Protein AF-A0A5D0NGV4-F1 (afdb_monomer)

Sequence (220 aa):
MNQERPEGLAAALLEAAAAAGIDLDVRRPAETDPTVLTSASVESDRGTFIVISGADPGLFSFWVVSRGVRVLSGVGG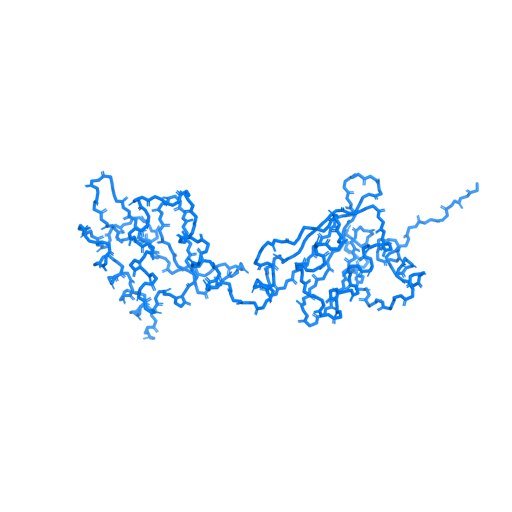DLSAIAQVIDEWRSGTALREIGARWTFVNADINADERERGDLVALQWRELREDPDNDERIMPLLEAAHADPRLRALYPVVSHYRLLFSRRAAPPYEFLGLKAYRGRDGAHVVAGQDDVPLKETPSAEEAISFLASRIEESRSP

Mean predicted aligned error: 7.85 Å

InterPro domains:
  IPR045682 Protein of unknown function DUF6193 [PF19692] (118-214)

Radius of gyration: 23.0 Å; Cα contacts (8 Å, |Δi|>4): 387; chains: 1; bounding box: 57×35×67 Å

Nearest PDB structures (foldseek):
  3d4e-assembly1_A  TM=5.608E-01  e=5.098E+00  Streptococcus mutans
  3h1q-assembly1_A  TM=2.282E-01  e=6.824E+00  Carboxydothermus hydrogenoformans Z-2901

Solvent-accessible surface area (backbone atoms only — not comparable to full-atom values): 12018 Å² total; per-residue (Å²): 133,87,79,89,78,82,76,25,41,38,45,54,38,48,52,29,16,51,77,70,73,43,92,74,73,65,50,67,55,54,90,87,39,95,49,32,55,41,26,27,31,35,77,52,100,76,31,37,40,39,38,32,64,40,94,52,91,67,35,31,36,36,37,29,38,17,92,72,36,79,35,36,35,35,55,45,69,48,51,45,62,51,36,50,52,51,49,43,50,73,75,66,51,54,45,50,58,51,24,71,73,33,87,51,38,50,36,50,83,64,16,54,44,46,54,75,60,50,40,36,65,48,46,55,49,50,61,72,70,37,84,86,57,44,86,60,38,44,57,47,50,54,38,32,57,70,34,71,80,51,45,76,29,21,73,43,80,56,95,59,28,43,33,42,16,82,34,73,40,72,81,64,44,64,73,52,46,37,37,32,52,45,96,87,62,31,20,33,25,23,42,74,88,67,50,75,76,44,77,35,81,41,38,53,60,33,40,54,53,53,52,53,56,54,54,61,73,68,58,131

Foldseek 3Di:
DDDDDQPAPAVVLCVLCVVLVHDFPKDADDPPDPQRRFKIWGQAPLFIKIWGHDPDPQKIKIFGDGPQDTLKIFIDNGSNLVSVLVVCVRVPHALVVSCVVDVRMDGDDCSNVVSVPVLLVVQLVCQQPPPVDDPFANQLSVLQCVDPLSSCFRWDADPQKIWTFNDSHPPTHTPQWIWTQDPVRWIFIAGVVRHTPDTGNHSNVNNVVVSVVSVVVVDD

Organism: NCBI:txid392828

pLDDT: mean 88.49, std 12.54, range [31.52, 98.38]

Secondary structure (DSSP, 8-state):
-------HHHHHHHHHHHHTT----EEPPPTTSTTTTTEEEEEETTEEEEEEE-SSTT-EEEEEEETTEEEEEEEES-HHHHHHHHHHHHTT--HHHHHHH-TTEEPPTTHHHHHHT-HHHHHHHHHHH-TT--TTTHHHHHHHHHSHHHHTSEEEEETTEEEEES-SSSSP-EEEEEEEE-TTS-EEEEETT--EEEEES-HHHHHHHHHHHHHHTT--

Structure (mmCIF, N/CA/C/O backbone):
data_AF-A0A5D0NGV4-F1
#
_entry.id   AF-A0A5D0NGV4-F1
#
loop_
_atom_site.group_PDB
_atom_site.id
_atom_site.type_symbol
_atom_site.label_atom_id
_atom_site.label_alt_id
_atom_site.label_comp_id
_atom_site.label_asym_id
_atom_site.label_entity_id
_atom_site.label_seq_id
_atom_site.pdbx_PDB_ins_code
_atom_site.Cartn_x
_atom_site.Cartn_y
_atom_site.Cartn_z
_atom_site.occupancy
_atom_site.B_iso_or_equiv
_atom_site.auth_seq_id
_atom_site.auth_comp_id
_atom_site.auth_asym_id
_atom_site.auth_atom_id
_atom_site.pdbx_PDB_model_num
ATOM 1 N N . MET A 1 1 ? 27.248 24.121 -34.934 1.00 32.91 1 MET A N 1
ATOM 2 C CA . MET A 1 1 ? 26.862 22.771 -35.386 1.00 32.91 1 MET A CA 1
ATOM 3 C C . MET A 1 1 ? 25.781 22.312 -34.426 1.00 32.91 1 MET A C 1
ATOM 5 O O . MET A 1 1 ? 26.096 22.044 -33.276 1.00 32.91 1 MET A O 1
ATOM 9 N N . ASN A 1 2 ? 24.519 22.438 -34.843 1.00 31.52 2 ASN A N 1
ATOM 10 C CA . ASN A 1 2 ? 23.346 22.131 -34.023 1.00 31.52 2 ASN A CA 1
ATOM 11 C C . ASN A 1 2 ? 23.363 20.644 -33.668 1.00 31.52 2 ASN A C 1
ATOM 13 O O . ASN A 1 2 ? 23.302 19.812 -34.566 1.00 31.52 2 ASN A O 1
ATOM 17 N N . GLN A 1 3 ? 23.467 20.327 -32.381 1.00 34.81 3 GLN A N 1
ATOM 18 C CA . GLN A 1 3 ? 23.222 18.981 -31.881 1.00 34.81 3 GLN A CA 1
ATOM 19 C C . GLN A 1 3 ? 21.708 18.835 -31.721 1.00 34.81 3 GLN A C 1
ATOM 21 O O . GLN A 1 3 ? 21.107 19.453 -30.845 1.00 34.81 3 GLN A O 1
ATOM 26 N N . GLU A 1 4 ? 21.093 18.081 -32.626 1.00 36.78 4 GLU A N 1
ATOM 27 C CA . GLU A 1 4 ? 19.710 17.634 -32.509 1.00 36.78 4 GLU A CA 1
ATOM 28 C C . GLU A 1 4 ? 19.548 16.807 -31.227 1.00 36.78 4 GLU A C 1
ATOM 30 O O . GLU A 1 4 ? 20.261 15.828 -31.020 1.00 36.78 4 GLU A O 1
ATOM 35 N N . ARG A 1 5 ? 18.626 17.215 -30.354 1.00 49.25 5 ARG A N 1
ATOM 36 C CA . ARG A 1 5 ? 17.771 16.324 -29.555 1.00 49.25 5 ARG A CA 1
ATOM 37 C C . ARG A 1 5 ? 16.613 17.156 -29.002 1.00 49.25 5 ARG A C 1
ATOM 39 O O . ARG A 1 5 ? 16.856 18.207 -28.406 1.00 49.25 5 ARG A O 1
ATOM 46 N N . PRO A 1 6 ? 15.364 16.713 -29.221 1.00 47.88 6 PRO A N 1
ATOM 47 C CA . PRO A 1 6 ? 14.618 16.221 -28.069 1.00 47.88 6 PRO A CA 1
ATOM 48 C C . PRO A 1 6 ? 13.608 15.135 -28.478 1.00 47.88 6 PRO A C 1
ATOM 50 O O . PRO A 1 6 ? 12.424 15.419 -28.616 1.00 47.88 6 PRO A O 1
ATOM 53 N N . GLU A 1 7 ? 14.019 13.876 -28.628 1.00 64.62 7 GLU A N 1
ATOM 54 C CA . GLU A 1 7 ? 13.034 12.789 -28.809 1.00 64.62 7 GLU A CA 1
ATOM 55 C C . GLU A 1 7 ? 12.290 12.421 -27.497 1.00 64.62 7 GLU A C 1
ATOM 57 O O . GLU A 1 7 ? 11.476 11.500 -27.455 1.00 64.62 7 GLU A O 1
ATOM 62 N N . GLY A 1 8 ? 12.512 13.186 -26.421 1.00 81.81 8 GLY A N 1
ATOM 63 C CA . GLY A 1 8 ? 11.866 13.008 -25.122 1.00 81.81 8 GLY A CA 1
ATOM 64 C C . GLY A 1 8 ? 12.423 11.823 -24.330 1.00 81.81 8 GLY A C 1
ATOM 65 O O . GLY A 1 8 ? 13.188 11.000 -24.837 1.00 81.81 8 GLY A O 1
ATOM 66 N N . LEU A 1 9 ? 12.049 11.740 -23.052 1.00 88.19 9 LEU A N 1
ATOM 67 C CA . LEU A 1 9 ? 12.525 10.687 -22.149 1.00 88.19 9 LEU A CA 1
ATOM 68 C C . LEU A 1 9 ? 12.193 9.274 -22.652 1.00 88.19 9 LEU A C 1
ATOM 70 O O . LEU A 1 9 ? 13.011 8.369 -22.518 1.00 88.19 9 LEU A O 1
ATOM 74 N N . ALA A 1 10 ? 11.023 9.083 -23.264 1.00 89.75 10 ALA A N 1
ATOM 75 C CA . ALA A 1 10 ? 10.614 7.784 -23.789 1.00 89.75 10 ALA A CA 1
ATOM 76 C C . ALA A 1 10 ? 11.547 7.261 -24.894 1.00 89.75 10 ALA A C 1
ATOM 78 O O . ALA A 1 10 ? 11.897 6.084 -24.879 1.00 89.75 10 ALA A O 1
ATOM 79 N N . ALA A 1 11 ? 11.981 8.115 -25.826 1.00 88.94 11 ALA A N 1
ATOM 80 C CA . ALA A 1 11 ? 12.919 7.705 -26.868 1.00 88.94 11 ALA A CA 1
ATOM 81 C C . ALA A 1 11 ? 14.317 7.441 -26.303 1.00 88.94 11 ALA A C 1
ATOM 83 O O . ALA A 1 11 ? 14.904 6.409 -26.604 1.00 88.94 11 ALA A O 1
ATOM 84 N N . ALA A 1 12 ? 14.807 8.306 -25.408 1.00 91.06 12 ALA A N 1
ATOM 85 C CA . ALA A 1 12 ? 16.092 8.091 -24.743 1.00 91.06 12 ALA A CA 1
ATOM 86 C C . ALA A 1 12 ? 16.126 6.777 -23.934 1.00 91.06 12 ALA A C 1
ATOM 88 O O . ALA A 1 12 ? 17.145 6.089 -23.915 1.00 91.06 12 ALA A O 1
ATOM 89 N N . LEU A 1 13 ? 15.010 6.401 -23.297 1.00 92.75 13 LEU A N 1
ATOM 90 C CA . LEU A 1 13 ? 14.885 5.119 -22.603 1.00 92.75 13 LEU A CA 1
ATOM 91 C C . LEU A 1 13 ? 14.876 3.933 -23.582 1.00 92.75 13 LEU A C 1
ATOM 93 O O . LEU A 1 13 ? 15.536 2.934 -23.314 1.00 92.75 13 LEU A O 1
ATOM 97 N N . LEU A 1 14 ? 14.174 4.045 -24.716 1.00 92.88 14 LEU A N 1
ATOM 98 C CA . LEU A 1 14 ? 14.167 3.020 -25.771 1.00 92.88 14 LEU A CA 1
ATOM 99 C C . LEU A 1 14 ? 15.558 2.815 -26.385 1.00 92.88 14 LEU A C 1
ATOM 101 O O . LEU A 1 14 ? 15.983 1.677 -26.561 1.00 92.88 14 LEU A O 1
ATOM 105 N N . GLU A 1 15 ? 16.282 3.897 -26.677 1.00 93.19 15 GLU A N 1
ATOM 106 C CA . GLU A 1 15 ? 17.657 3.836 -27.187 1.00 93.19 15 GLU A CA 1
ATOM 107 C C . GLU A 1 15 ? 18.591 3.133 -26.195 1.00 93.19 15 GLU A C 1
ATOM 109 O O . GLU A 1 15 ? 19.348 2.240 -26.581 1.00 93.19 15 GLU A O 1
ATOM 114 N N . ALA A 1 16 ? 18.513 3.498 -24.910 1.00 93.94 16 ALA A N 1
ATOM 115 C CA . ALA A 1 16 ? 19.312 2.878 -23.858 1.00 93.94 16 ALA A CA 1
ATOM 116 C C . ALA A 1 16 ? 18.982 1.385 -23.685 1.00 93.94 16 ALA A C 1
ATOM 118 O O . ALA A 1 16 ? 19.888 0.560 -23.561 1.00 93.94 16 ALA A O 1
ATOM 119 N N . ALA A 1 17 ? 17.696 1.023 -23.733 1.00 94.00 17 ALA A N 1
ATOM 120 C CA . ALA A 1 17 ? 17.250 -0.364 -23.672 1.00 94.00 17 ALA A CA 1
ATOM 121 C C . ALA A 1 17 ? 17.760 -1.181 -24.868 1.00 94.00 17 ALA A C 1
ATOM 123 O O . ALA A 1 17 ? 18.371 -2.233 -24.678 1.00 94.00 17 ALA A O 1
ATOM 124 N N . ALA A 1 18 ? 17.605 -0.664 -26.090 1.00 93.75 18 ALA A N 1
ATOM 125 C CA . ALA A 1 18 ? 18.076 -1.324 -27.303 1.00 93.75 18 ALA A CA 1
ATOM 126 C C . ALA A 1 18 ? 19.601 -1.521 -27.297 1.00 93.75 18 ALA A C 1
ATOM 128 O O . ALA A 1 18 ? 20.086 -2.593 -27.659 1.00 93.75 18 ALA A O 1
ATOM 129 N N . ALA A 1 19 ? 20.362 -0.525 -26.825 1.00 92.38 19 ALA A N 1
ATOM 130 C CA . ALA A 1 19 ? 21.812 -0.635 -26.655 1.00 92.38 19 ALA A CA 1
ATOM 131 C C . ALA A 1 19 ? 22.212 -1.716 -25.632 1.00 92.38 19 ALA A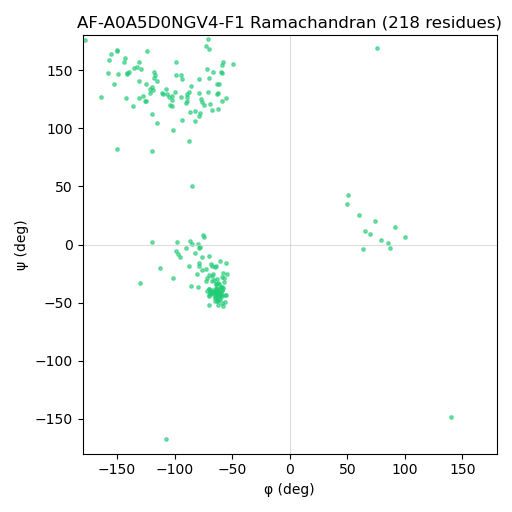 C 1
ATOM 133 O O . ALA A 1 19 ? 23.266 -2.336 -25.775 1.00 92.38 19 ALA A O 1
ATOM 134 N N . ALA A 1 20 ? 21.363 -1.972 -24.633 1.00 91.88 20 ALA A N 1
ATOM 135 C CA . ALA A 1 20 ? 21.517 -3.055 -23.665 1.00 91.88 20 ALA A CA 1
ATOM 136 C C . ALA A 1 20 ? 20.948 -4.409 -24.147 1.00 91.88 20 ALA A C 1
ATOM 138 O O . ALA A 1 20 ? 21.028 -5.392 -23.414 1.00 91.88 20 ALA A O 1
ATOM 139 N N . GLY A 1 21 ? 20.390 -4.485 -25.363 1.00 93.31 21 GLY A N 1
ATOM 140 C CA . GLY A 1 21 ? 19.763 -5.697 -25.901 1.00 93.31 21 GLY A CA 1
ATOM 141 C C . GLY A 1 21 ? 18.393 -6.020 -25.295 1.00 93.31 21 GLY A C 1
ATOM 142 O O . GLY A 1 21 ? 17.955 -7.166 -25.360 1.00 93.31 21 GLY A O 1
ATOM 143 N N . ILE A 1 22 ? 17.731 -5.027 -24.698 1.00 94.69 22 ILE A N 1
ATOM 144 C CA . ILE A 1 22 ? 16.435 -5.154 -24.031 1.00 94.69 22 ILE A CA 1
ATOM 145 C C . ILE A 1 22 ? 15.344 -4.609 -24.951 1.00 94.69 22 ILE A C 1
ATOM 147 O O . ILE A 1 22 ? 15.414 -3.468 -25.408 1.00 94.69 22 ILE A O 1
ATOM 151 N N . ASP A 1 23 ? 14.307 -5.413 -25.171 1.00 92.25 23 ASP A N 1
ATOM 152 C CA . ASP A 1 23 ? 13.105 -4.996 -25.891 1.00 92.25 23 ASP A CA 1
ATOM 153 C C . ASP A 1 23 ? 12.034 -4.506 -24.904 1.00 92.25 23 ASP A C 1
ATOM 155 O O . ASP A 1 23 ? 11.443 -5.305 -24.162 1.00 92.25 23 ASP A O 1
ATOM 159 N N . LEU A 1 24 ? 11.823 -3.186 -24.868 1.00 88.88 24 LEU A N 1
ATOM 160 C CA . LEU A 1 24 ? 10.827 -2.520 -24.029 1.00 88.88 24 LEU A CA 1
ATOM 161 C C . LEU A 1 24 ? 9.704 -1.935 -24.884 1.00 88.88 24 LEU A C 1
ATOM 163 O O . LEU A 1 24 ? 9.951 -1.138 -25.786 1.00 88.88 24 LEU A O 1
ATOM 167 N N . ASP A 1 25 ? 8.463 -2.231 -24.506 1.00 87.56 25 ASP A N 1
ATOM 168 C CA . ASP A 1 25 ? 7.293 -1.530 -25.032 1.00 87.56 25 ASP A CA 1
ATOM 169 C C . ASP A 1 25 ? 7.015 -0.284 -24.176 1.00 87.56 25 ASP A C 1
ATOM 171 O O . ASP A 1 25 ? 6.341 -0.335 -23.143 1.00 87.56 25 ASP A O 1
ATOM 175 N N . VAL A 1 26 ? 7.638 0.839 -24.551 1.00 84.69 26 VAL A N 1
ATOM 176 C CA . VAL A 1 26 ? 7.501 2.113 -23.833 1.00 84.69 26 VAL A CA 1
ATOM 177 C C . VAL A 1 26 ? 6.284 2.871 -24.348 1.00 84.69 26 VAL A C 1
ATOM 179 O O . VAL A 1 26 ? 6.271 3.404 -25.463 1.00 84.69 26 VAL A O 1
ATOM 182 N N . ARG A 1 27 ? 5.287 3.029 -23.480 1.00 79.50 27 ARG A N 1
ATOM 183 C CA . ARG A 1 27 ? 4.151 3.910 -23.719 1.00 79.50 27 ARG A CA 1
ATOM 184 C C . ARG A 1 27 ? 4.607 5.366 -23.667 1.00 79.50 27 ARG A C 1
ATOM 186 O O . ARG A 1 27 ? 5.085 5.860 -22.640 1.00 79.50 27 ARG A O 1
ATOM 193 N N . ARG A 1 28 ? 4.384 6.064 -24.779 1.00 69.81 28 ARG A N 1
ATOM 194 C CA . ARG A 1 28 ? 4.573 7.512 -24.896 1.00 69.81 28 ARG A CA 1
ATOM 195 C C . ARG A 1 28 ? 3.311 8.240 -24.423 1.00 69.81 28 ARG A C 1
ATOM 197 O O . ARG A 1 28 ? 2.207 7.819 -24.786 1.00 69.81 28 ARG A O 1
ATOM 204 N N . PRO A 1 29 ? 3.437 9.319 -23.634 1.00 65.94 29 PRO A N 1
ATOM 205 C CA . PRO A 1 29 ? 2.315 10.219 -23.399 1.00 65.94 29 PRO A CA 1
ATOM 206 C C . PRO A 1 29 ? 1.801 10.790 -24.728 1.00 65.94 29 PRO A C 1
ATOM 208 O O . PRO A 1 29 ? 2.530 10.827 -25.722 1.00 65.94 29 PRO A O 1
ATOM 211 N N . ALA A 1 30 ? 0.542 11.229 -24.762 1.00 66.44 30 ALA A N 1
ATOM 212 C CA . ALA A 1 30 ? 0.010 11.904 -25.944 1.00 66.44 30 ALA A CA 1
ATOM 213 C C . ALA A 1 30 ? 0.835 13.168 -26.242 1.00 66.44 30 ALA A C 1
ATOM 215 O O . ALA A 1 30 ? 1.293 13.825 -25.315 1.00 66.44 30 ALA A O 1
ATOM 216 N N . GLU A 1 31 ? 0.980 13.561 -27.510 1.00 62.59 31 GLU A N 1
ATOM 217 C CA . GLU A 1 31 ? 1.746 14.770 -27.882 1.00 62.59 31 GLU A CA 1
ATOM 218 C C . GLU A 1 31 ? 1.220 16.055 -27.221 1.00 62.59 31 GLU A C 1
ATOM 220 O O . GLU A 1 31 ? 1.960 17.013 -27.022 1.00 62.59 31 GLU A O 1
ATOM 225 N N . THR A 1 32 ? -0.060 16.068 -26.851 1.00 63.59 32 THR A N 1
ATOM 226 C CA . THR A 1 32 ? -0.708 17.169 -26.131 1.00 63.59 32 THR A CA 1
ATOM 227 C C . THR A 1 32 ? -0.469 17.141 -24.618 1.00 63.59 32 THR A C 1
ATOM 229 O O . THR A 1 32 ? -0.905 18.055 -23.921 1.00 63.59 32 THR A O 1
ATOM 232 N N . ASP A 1 33 ? 0.147 16.082 -24.089 1.00 65.44 33 ASP A N 1
ATOM 233 C CA . ASP A 1 33 ? 0.440 15.935 -22.667 1.00 65.44 33 ASP A CA 1
ATOM 234 C C . ASP A 1 33 ? 1.660 16.798 -22.298 1.00 65.44 33 ASP A C 1
ATOM 236 O O . ASP A 1 33 ? 2.732 16.636 -22.890 1.00 65.44 33 ASP A O 1
ATOM 240 N N . PRO A 1 34 ? 1.554 17.699 -21.304 1.00 66.81 34 PRO A N 1
ATOM 241 C CA . PRO A 1 34 ? 2.676 18.536 -20.880 1.00 66.81 34 PRO A CA 1
ATOM 242 C C . PRO A 1 34 ? 3.892 17.735 -20.374 1.00 66.81 34 PRO A C 1
ATOM 244 O O . PRO A 1 34 ? 4.980 18.295 -20.256 1.00 66.81 34 PRO A O 1
ATOM 247 N N . THR A 1 35 ? 3.732 16.440 -20.085 1.00 70.12 35 THR A N 1
ATOM 248 C CA . THR A 1 35 ? 4.791 15.531 -19.624 1.00 70.12 35 THR A CA 1
ATOM 249 C C . THR A 1 35 ? 5.410 14.677 -20.737 1.00 70.12 35 THR A C 1
ATOM 251 O O . THR A 1 35 ? 6.293 13.864 -20.455 1.00 70.12 35 THR A O 1
ATOM 254 N N . VAL A 1 36 ? 4.997 14.852 -22.002 1.00 64.88 36 VAL A N 1
ATOM 255 C CA . VAL A 1 36 ? 5.431 14.013 -23.139 1.00 64.88 36 VAL A CA 1
ATOM 256 C C . VAL A 1 36 ? 6.947 13.969 -23.341 1.00 64.88 36 VAL A C 1
ATOM 258 O O . VAL A 1 36 ? 7.494 12.943 -23.734 1.00 64.88 36 VAL A O 1
ATOM 261 N N . LEU A 1 37 ? 7.650 15.058 -23.017 1.00 72.00 37 LEU A N 1
ATOM 262 C CA . LEU A 1 37 ? 9.110 15.124 -23.129 1.00 72.00 37 LEU A CA 1
ATOM 263 C C . LEU A 1 37 ? 9.841 14.626 -21.878 1.00 72.00 37 LEU A C 1
ATOM 265 O O . LEU A 1 37 ? 11.033 14.327 -21.951 1.00 72.00 37 LEU A O 1
ATOM 269 N N . THR A 1 38 ? 9.158 14.550 -20.738 1.00 83.31 38 THR A N 1
ATOM 270 C CA . THR A 1 38 ? 9.773 14.364 -19.417 1.00 83.31 38 THR A CA 1
ATOM 271 C C . THR A 1 38 ? 9.328 13.095 -18.711 1.00 83.31 38 THR A C 1
ATOM 273 O O . THR A 1 38 ? 9.773 12.863 -17.591 1.00 83.31 38 THR A O 1
ATOM 276 N N . SER A 1 39 ? 8.484 12.270 -19.332 1.00 87.19 39 SER A N 1
ATOM 277 C CA . SER A 1 39 ? 8.015 11.012 -18.760 1.00 87.19 39 SER A CA 1
ATOM 278 C C . SER A 1 39 ? 8.049 9.862 -19.767 1.00 87.19 39 SER A C 1
ATOM 280 O O . SER A 1 39 ? 7.954 10.052 -20.980 1.00 87.19 39 SER A O 1
ATOM 282 N N . ALA A 1 40 ? 8.216 8.655 -19.242 1.00 91.06 40 ALA A N 1
ATOM 283 C CA . ALA A 1 40 ? 8.119 7.397 -19.963 1.00 91.06 40 ALA A CA 1
ATOM 284 C C . ALA A 1 40 ? 7.437 6.373 -19.055 1.00 91.06 40 ALA A C 1
ATOM 286 O O . ALA A 1 40 ? 7.611 6.409 -17.835 1.00 91.06 40 ALA A O 1
ATOM 287 N N . SER A 1 41 ? 6.672 5.452 -19.635 1.00 92.31 41 SER A N 1
ATOM 288 C CA . SER A 1 41 ? 6.064 4.374 -18.856 1.00 92.31 41 SER A CA 1
ATOM 289 C C . SER A 1 41 ? 6.108 3.046 -19.590 1.00 92.31 41 SER A C 1
ATOM 291 O O . SER A 1 41 ? 6.051 3.016 -20.815 1.00 92.31 41 SER A O 1
ATOM 293 N N . VAL A 1 42 ? 6.212 1.958 -18.835 1.00 93.81 42 VAL A N 1
ATOM 294 C CA . VAL A 1 42 ? 6.149 0.584 -19.340 1.00 93.81 42 VAL A CA 1
ATOM 295 C C . VAL A 1 42 ? 5.057 -0.138 -18.565 1.00 93.81 42 VAL A C 1
ATOM 297 O O . VAL A 1 42 ? 5.072 -0.161 -17.332 1.00 93.81 42 VAL A O 1
ATOM 300 N N . GLU A 1 43 ? 4.088 -0.692 -19.286 1.00 92.31 43 GLU A N 1
ATOM 301 C CA . GLU A 1 43 ? 2.992 -1.470 -18.711 1.00 92.31 43 GLU A CA 1
ATOM 302 C C . GLU A 1 43 ? 3.325 -2.969 -18.733 1.00 92.31 43 GLU A C 1
ATOM 304 O O . GLU A 1 43 ? 3.990 -3.475 -19.635 1.00 92.31 43 GLU A O 1
ATOM 309 N N . SER A 1 44 ? 2.863 -3.685 -17.712 1.00 91.75 44 SER A N 1
ATOM 310 C CA . SER A 1 44 ? 2.939 -5.140 -17.591 1.00 91.75 44 SER A CA 1
ATOM 311 C C . SER A 1 44 ? 1.741 -5.637 -16.776 1.00 91.75 44 SER A C 1
ATOM 313 O O . SER A 1 44 ? 1.043 -4.874 -16.109 1.00 91.75 44 SER A O 1
ATOM 315 N N . ASP A 1 45 ? 1.512 -6.944 -16.797 1.00 89.75 45 ASP A N 1
ATOM 316 C CA . ASP A 1 45 ? 0.616 -7.643 -15.872 1.00 89.75 45 ASP A CA 1
ATOM 317 C C . ASP A 1 45 ? 0.928 -7.396 -14.378 1.00 89.75 45 ASP A C 1
ATOM 319 O O . ASP A 1 45 ? 0.028 -7.470 -13.538 1.00 89.75 45 ASP A O 1
ATOM 323 N N . ARG A 1 46 ? 2.176 -7.050 -14.035 1.00 90.31 46 ARG A N 1
ATOM 324 C CA . ARG A 1 46 ? 2.612 -6.678 -12.680 1.00 90.31 46 ARG A CA 1
ATOM 325 C C . ARG A 1 46 ? 2.255 -5.241 -12.298 1.00 90.31 46 ARG A C 1
ATOM 327 O O . ARG A 1 46 ? 2.252 -4.929 -11.106 1.00 90.31 46 ARG A O 1
ATOM 334 N N . GLY A 1 47 ? 1.948 -4.365 -13.257 1.00 91.62 47 GLY A N 1
ATOM 335 C CA . GLY A 1 47 ? 1.630 -2.958 -13.007 1.00 91.62 47 GLY A CA 1
ATOM 336 C C . GLY A 1 47 ? 2.226 -2.005 -14.040 1.00 91.62 47 GLY A C 1
ATOM 337 O O . GLY A 1 47 ? 2.393 -2.348 -15.207 1.00 91.62 47 GLY A O 1
ATOM 338 N N . THR A 1 48 ? 2.555 -0.790 -13.610 1.00 94.56 48 THR A N 1
ATOM 339 C CA . THR A 1 48 ? 3.143 0.241 -14.474 1.00 94.56 48 THR A CA 1
ATOM 340 C C . THR A 1 48 ? 4.436 0.757 -13.863 1.00 94.56 48 THR A C 1
ATOM 342 O O . THR A 1 48 ? 4.436 1.251 -12.733 1.00 94.56 48 THR A O 1
ATOM 345 N N . PHE A 1 49 ? 5.524 0.676 -14.625 1.00 95.94 49 PHE A N 1
ATOM 346 C CA . PHE A 1 49 ? 6.786 1.338 -14.317 1.00 95.94 49 PHE A CA 1
ATOM 347 C C . PHE A 1 49 ? 6.765 2.732 -14.929 1.00 95.94 49 PHE A C 1
ATOM 349 O O . PHE A 1 49 ? 6.496 2.880 -16.118 1.00 95.94 49 PHE A O 1
ATOM 356 N N . ILE A 1 50 ? 7.033 3.756 -14.130 1.00 94.44 50 ILE A N 1
ATOM 357 C CA . ILE A 1 50 ? 6.995 5.155 -14.549 1.00 94.44 50 ILE A CA 1
ATOM 358 C C . ILE A 1 50 ? 8.374 5.750 -14.307 1.00 94.44 50 ILE A C 1
ATOM 360 O O . ILE A 1 50 ? 8.914 5.619 -13.212 1.00 94.44 50 ILE A 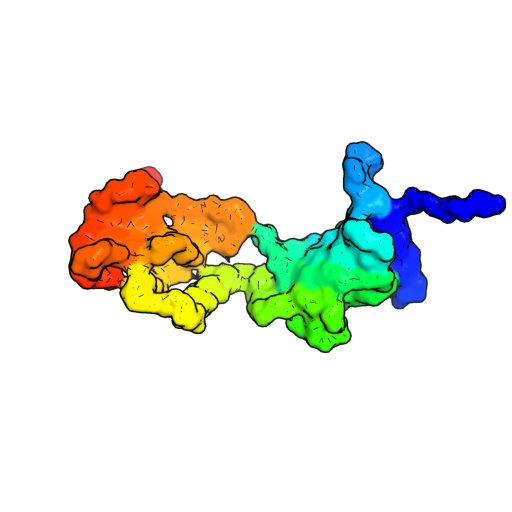O 1
ATOM 364 N N . VAL A 1 51 ? 8.922 6.416 -15.319 1.00 94.62 51 VAL A N 1
ATOM 365 C CA . VAL A 1 51 ? 10.180 7.165 -15.260 1.00 94.62 51 VAL A CA 1
ATOM 366 C C . VAL A 1 51 ? 9.876 8.616 -15.589 1.00 94.62 51 VAL A C 1
ATOM 368 O O . VAL A 1 51 ? 9.155 8.896 -16.546 1.00 94.62 51 VAL A O 1
ATOM 371 N N . ILE A 1 52 ? 10.438 9.539 -14.818 1.00 91.94 52 ILE A N 1
ATOM 372 C CA . ILE A 1 52 ? 10.379 10.971 -15.086 1.00 91.94 52 ILE A CA 1
ATOM 373 C C . ILE A 1 52 ? 11.771 11.591 -15.024 1.00 91.94 52 ILE A C 1
ATOM 375 O O . ILE A 1 52 ? 12.633 11.149 -14.260 1.00 91.94 52 ILE A O 1
ATOM 379 N N . SER A 1 53 ? 11.977 12.659 -15.786 1.00 89.81 53 SER A N 1
ATOM 380 C CA . SER A 1 53 ? 13.144 13.520 -15.620 1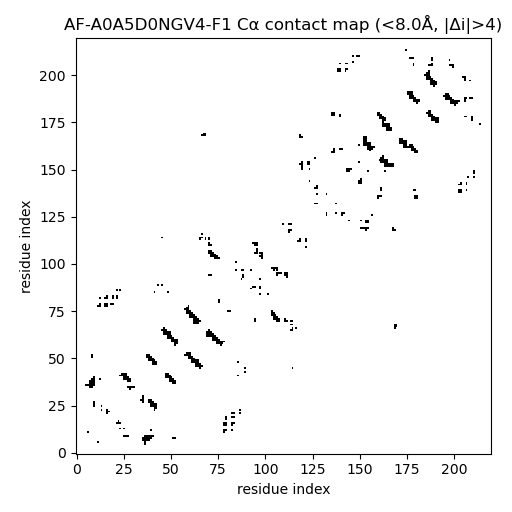.00 89.81 53 SER A CA 1
ATOM 381 C C . SER A 1 53 ? 13.109 14.153 -14.227 1.00 89.81 53 SER A C 1
ATOM 383 O O . SER A 1 53 ? 12.083 14.690 -13.803 1.00 89.81 53 SER A O 1
ATOM 385 N N . GLY A 1 54 ? 14.223 14.067 -13.506 1.00 77.06 54 GLY A N 1
ATOM 386 C CA . GLY A 1 54 ? 14.404 14.710 -12.211 1.00 77.06 54 GLY A CA 1
ATOM 387 C C . GLY A 1 54 ? 14.562 16.228 -12.333 1.00 77.06 54 GLY A C 1
ATOM 388 O O . GLY A 1 54 ? 14.712 16.775 -13.426 1.00 77.06 54 GLY A O 1
ATOM 389 N N . ALA A 1 55 ? 14.535 16.914 -11.187 1.00 75.56 55 ALA A N 1
ATOM 390 C CA . ALA A 1 55 ? 14.801 18.354 -11.123 1.00 75.56 55 ALA A CA 1
ATOM 391 C C . ALA A 1 55 ? 16.266 18.689 -11.462 1.00 75.56 55 ALA A C 1
ATOM 393 O O . ALA A 1 55 ? 16.541 19.742 -12.036 1.00 75.56 55 ALA A O 1
ATOM 394 N N . ASP A 1 56 ? 17.186 17.777 -11.138 1.00 79.38 56 ASP A N 1
ATOM 395 C CA . ASP A 1 56 ? 18.601 17.897 -11.467 1.00 79.38 56 ASP A CA 1
ATOM 396 C C . ASP A 1 56 ? 18.886 17.320 -12.864 1.00 79.38 56 ASP A C 1
ATOM 398 O O . ASP A 1 56 ? 18.480 16.188 -13.161 1.00 79.38 56 ASP A O 1
ATOM 402 N N . PRO A 1 57 ? 19.610 18.052 -13.732 1.00 79.94 57 PRO A N 1
ATOM 403 C CA . PRO A 1 57 ? 19.956 17.569 -15.062 1.00 79.94 57 PRO A CA 1
ATOM 404 C C . PRO A 1 57 ? 20.689 16.224 -15.020 1.00 79.94 57 PRO A C 1
ATOM 406 O O . PRO A 1 57 ? 21.729 16.089 -14.379 1.00 79.94 57 PRO A O 1
ATOM 409 N N . GLY A 1 58 ? 20.162 15.242 -15.752 1.00 83.44 58 GLY A N 1
ATOM 410 C CA . GLY A 1 58 ? 20.760 13.910 -15.861 1.00 83.44 58 GLY A CA 1
ATOM 411 C C . GLY A 1 58 ? 20.379 12.937 -14.746 1.00 83.44 58 GLY A C 1
ATOM 412 O O . GLY A 1 58 ? 20.847 11.805 -14.784 1.00 83.44 58 GLY A O 1
ATOM 413 N N . LEU A 1 59 ? 19.529 13.332 -13.792 1.00 90.81 59 LEU A N 1
ATOM 414 C CA . LEU A 1 59 ? 18.878 12.395 -12.877 1.00 90.81 59 LEU A CA 1
ATOM 415 C C . LEU A 1 59 ? 17.461 12.074 -13.347 1.00 90.81 59 LEU A C 1
ATOM 417 O O . LEU A 1 59 ? 16.745 12.928 -13.870 1.00 90.81 59 LEU A O 1
ATOM 421 N N . PHE A 1 60 ? 17.048 10.836 -13.111 1.00 92.75 60 PHE A N 1
ATOM 422 C CA . PHE A 1 60 ? 15.728 10.320 -13.431 1.00 92.75 60 PHE A CA 1
ATOM 423 C C . PHE A 1 60 ? 15.129 9.694 -12.184 1.00 92.75 60 PHE A C 1
ATOM 425 O O . PHE A 1 60 ? 15.749 8.839 -11.551 1.00 92.75 60 PHE A O 1
ATOM 432 N N . SER A 1 61 ? 13.914 10.104 -11.847 1.00 93.69 61 SER A N 1
ATOM 433 C CA . SER A 1 61 ? 13.136 9.474 -10.785 1.00 93.69 61 SER A CA 1
ATOM 434 C C . SER A 1 61 ? 12.231 8.423 -11.399 1.00 93.69 61 SER A C 1
ATOM 436 O O . SER A 1 61 ? 11.669 8.634 -12.472 1.00 93.69 61 SER A O 1
ATOM 438 N N . PHE A 1 62 ? 12.041 7.306 -10.713 1.00 94.81 62 PHE A N 1
ATOM 439 C CA . PHE A 1 62 ? 11.120 6.277 -11.168 1.00 94.81 62 PHE A CA 1
ATOM 440 C C . PHE A 1 62 ? 10.382 5.609 -10.020 1.00 94.81 62 PHE A C 1
ATOM 442 O O . PHE A 1 62 ? 10.797 5.660 -8.858 1.00 94.81 62 PHE A O 1
ATOM 449 N N . TRP A 1 63 ? 9.265 4.975 -10.356 1.00 95.19 63 TRP A N 1
ATOM 450 C CA . TRP A 1 63 ? 8.518 4.125 -9.445 1.00 95.19 63 TRP A CA 1
ATOM 451 C C . TRP A 1 63 ? 7.648 3.118 -10.187 1.00 95.19 63 TRP A C 1
ATOM 453 O O . TRP A 1 63 ? 7.273 3.320 -11.339 1.00 95.19 63 TRP A O 1
ATOM 463 N N . VAL A 1 64 ? 7.294 2.043 -9.487 1.00 94.62 64 VAL A N 1
ATOM 464 C CA . VAL A 1 64 ? 6.328 1.045 -9.946 1.00 94.62 64 VAL A CA 1
ATOM 465 C C . VAL A 1 64 ? 5.042 1.206 -9.162 1.00 94.62 64 VAL A C 1
ATOM 467 O O . VAL A 1 64 ? 5.059 1.221 -7.927 1.00 94.62 64 VAL A O 1
ATOM 470 N N . VAL A 1 65 ? 3.926 1.287 -9.882 1.00 90.31 65 VAL A N 1
ATOM 471 C CA . VAL A 1 65 ? 2.586 1.166 -9.312 1.00 90.31 65 VAL A CA 1
ATOM 472 C C . VAL A 1 65 ? 2.035 -0.210 -9.654 1.00 90.31 65 VAL A C 1
ATOM 474 O O . VAL A 1 65 ? 1.855 -0.533 -10.824 1.00 90.31 65 VAL A O 1
ATOM 477 N N . SER A 1 66 ? 1.722 -1.001 -8.633 1.00 88.75 66 SER A N 1
ATOM 478 C CA . SER A 1 66 ? 1.010 -2.271 -8.768 1.00 88.75 66 SER A CA 1
ATOM 479 C C . SER A 1 66 ? -0.261 -2.203 -7.938 1.00 88.75 66 SER A C 1
ATOM 481 O O . SER A 1 66 ? -0.229 -1.718 -6.811 1.00 88.75 66 SER A O 1
ATOM 483 N N . ARG A 1 67 ? -1.403 -2.632 -8.489 1.00 82.94 67 ARG A N 1
ATOM 484 C CA . ARG A 1 67 ? -2.699 -2.656 -7.773 1.00 82.94 67 ARG A CA 1
ATOM 485 C C . ARG A 1 67 ? -3.055 -1.327 -7.068 1.00 82.94 67 ARG A C 1
ATOM 487 O O . ARG A 1 67 ? -3.663 -1.321 -6.003 1.00 82.94 67 ARG A O 1
ATOM 494 N N . GLY A 1 68 ? -2.673 -0.194 -7.664 1.00 79.75 68 GLY A N 1
ATOM 495 C CA . GLY A 1 68 ? -2.939 1.148 -7.128 1.00 79.75 68 GLY A CA 1
ATOM 496 C C . GLY A 1 68 ? -2.007 1.603 -5.998 1.00 79.75 68 GLY A C 1
ATOM 497 O O . GLY A 1 68 ? -2.197 2.695 -5.467 1.00 79.75 68 GLY A O 1
ATOM 498 N N . VAL A 1 69 ? -0.989 0.814 -5.643 1.00 83.44 69 VAL A N 1
ATOM 499 C CA . VAL A 1 69 ? 0.021 1.168 -4.638 1.00 83.44 69 VAL A CA 1
ATOM 500 C C . VAL A 1 69 ? 1.409 1.250 -5.255 1.00 83.44 69 VAL A C 1
ATOM 502 O O . VAL A 1 69 ? 1.752 0.506 -6.172 1.00 83.44 69 VAL A O 1
ATOM 505 N N . ARG A 1 70 ? 2.232 2.167 -4.742 1.00 88.62 70 ARG A N 1
ATOM 506 C CA . ARG A 1 70 ? 3.646 2.233 -5.109 1.00 88.62 70 ARG A CA 1
ATOM 507 C C . ARG A 1 70 ? 4.397 1.114 -4.392 1.00 88.62 70 ARG A C 1
ATOM 509 O O . ARG A 1 70 ? 4.369 1.066 -3.166 1.00 88.62 70 ARG A O 1
ATOM 516 N N . VAL A 1 71 ? 5.066 0.249 -5.149 1.00 91.25 71 VAL A N 1
ATOM 517 C CA . VAL A 1 71 ? 5.748 -0.949 -4.615 1.00 91.25 71 VAL A CA 1
ATOM 518 C C . VAL A 1 71 ? 7.269 -0.886 -4.731 1.00 91.25 71 VAL A C 1
ATOM 520 O O . VAL A 1 71 ? 7.972 -1.573 -4.001 1.00 91.25 71 VAL A O 1
ATOM 523 N N . LEU A 1 72 ? 7.781 -0.030 -5.613 1.00 93.44 72 LEU A N 1
ATOM 524 C CA . LEU A 1 72 ? 9.207 0.179 -5.844 1.00 93.44 72 LEU A CA 1
ATOM 525 C C . LEU A 1 72 ? 9.423 1.628 -6.279 1.00 93.44 72 LEU A C 1
ATOM 527 O O . LEU A 1 72 ? 8.553 2.217 -6.925 1.00 93.44 72 LEU A O 1
ATOM 531 N N . SER A 1 73 ? 10.554 2.223 -5.915 1.00 95.31 73 SER A N 1
ATOM 532 C CA . SER A 1 73 ? 10.944 3.558 -6.382 1.00 95.31 73 SER A CA 1
ATOM 533 C C . SER A 1 73 ? 12.453 3.703 -6.457 1.00 95.31 73 SER A C 1
ATOM 535 O O . SER A 1 73 ? 13.171 2.877 -5.911 1.00 95.31 73 SER A O 1
ATOM 537 N N . GLY A 1 74 ? 12.948 4.745 -7.108 1.00 94.88 74 GLY A N 1
ATOM 538 C CA . GLY A 1 74 ? 14.370 5.052 -7.099 1.00 94.88 74 GLY A CA 1
ATOM 539 C C . GLY A 1 74 ? 14.698 6.321 -7.864 1.00 94.88 74 GLY A C 1
ATOM 540 O O . GLY A 1 74 ? 13.825 6.953 -8.465 1.00 94.88 74 GLY A O 1
ATOM 541 N N . VAL A 1 75 ? 15.973 6.692 -7.807 1.00 94.50 75 VAL A N 1
ATOM 542 C CA . VAL A 1 75 ? 16.533 7.825 -8.547 1.00 94.50 75 VAL A CA 1
ATOM 543 C C . VAL A 1 75 ? 17.867 7.390 -9.133 1.00 94.50 75 VAL A C 1
ATOM 545 O O . VAL A 1 75 ? 18.770 7.038 -8.383 1.00 94.50 75 VAL A O 1
ATOM 548 N N . GLY A 1 76 ? 18.002 7.407 -10.457 1.00 91.62 76 GLY A N 1
ATOM 549 C CA . GLY A 1 76 ? 19.207 6.964 -11.160 1.00 91.62 76 GLY A CA 1
ATOM 550 C C . GLY A 1 76 ? 19.658 7.967 -12.216 1.00 91.62 76 GLY A C 1
ATOM 551 O O . GLY A 1 76 ? 18.845 8.710 -12.753 1.00 91.62 76 GLY A O 1
ATOM 552 N N . GLY A 1 77 ? 20.959 7.992 -12.511 1.00 92.06 77 GLY A N 1
ATOM 553 C CA . GLY A 1 77 ? 21.531 8.836 -13.571 1.00 92.06 77 GLY A CA 1
ATOM 554 C C . GLY A 1 77 ? 21.788 8.115 -14.898 1.00 92.06 77 GLY A C 1
ATOM 555 O O . GLY A 1 77 ? 22.174 8.748 -15.875 1.00 92.06 77 GLY A O 1
ATOM 556 N N . ASP A 1 78 ? 21.592 6.794 -14.941 1.00 94.06 78 ASP A N 1
ATOM 557 C CA . ASP A 1 78 ? 21.852 5.960 -16.115 1.00 94.06 78 ASP A CA 1
ATOM 558 C C . ASP A 1 78 ? 20.567 5.265 -16.576 1.00 94.06 78 ASP A C 1
ATOM 560 O O . ASP A 1 78 ? 20.031 4.388 -15.894 1.00 94.06 78 ASP A O 1
ATOM 564 N N . LEU A 1 79 ? 20.081 5.655 -17.757 1.00 93.94 79 LEU A N 1
ATOM 565 C CA . LEU A 1 79 ? 18.892 5.062 -18.370 1.00 93.94 79 LEU A CA 1
ATOM 566 C C . LEU A 1 79 ? 19.104 3.598 -18.769 1.00 93.94 79 LEU A C 1
ATOM 568 O O . LEU A 1 79 ? 18.131 2.851 -18.795 1.00 93.94 79 LEU A O 1
ATOM 572 N N . SER A 1 80 ? 20.341 3.161 -19.024 1.00 95.19 80 SER A N 1
ATOM 573 C CA . SER A 1 80 ? 20.635 1.754 -19.330 1.00 95.19 80 SER A CA 1
ATOM 574 C C . SER A 1 80 ? 20.444 0.886 -18.087 1.00 95.19 80 SER A C 1
ATOM 576 O O . SER A 1 80 ? 19.802 -0.161 -18.152 1.00 95.19 80 SER A O 1
ATOM 578 N N . ALA A 1 81 ? 20.934 1.350 -16.932 1.00 96.44 81 ALA A N 1
ATOM 579 C CA . ALA A 1 81 ? 20.693 0.693 -15.650 1.00 96.44 81 ALA A CA 1
ATOM 580 C C . ALA A 1 81 ? 19.197 0.688 -15.285 1.00 96.44 81 ALA A C 1
ATOM 582 O O . ALA A 1 81 ? 18.674 -0.326 -14.830 1.00 96.44 81 ALA A O 1
ATOM 583 N N . ILE A 1 82 ? 18.477 1.787 -15.539 1.00 96.50 82 ILE A N 1
ATOM 584 C CA . ILE A 1 82 ? 17.019 1.838 -15.339 1.00 96.50 82 ILE A CA 1
ATOM 585 C C . ILE A 1 82 ? 16.300 0.852 -16.275 1.00 96.50 82 ILE A C 1
ATOM 587 O O . ILE A 1 82 ? 15.399 0.149 -15.825 1.00 96.50 82 ILE A O 1
ATOM 591 N N . ALA A 1 83 ? 16.705 0.737 -17.543 1.00 96.69 83 ALA A N 1
ATOM 592 C CA . ALA A 1 83 ? 16.136 -0.236 -18.478 1.00 96.69 83 ALA A CA 1
ATOM 593 C C . ALA A 1 83 ? 16.343 -1.688 -18.011 1.00 96.69 83 ALA A C 1
ATOM 595 O O . ALA A 1 83 ? 15.424 -2.498 -18.122 1.00 96.69 83 ALA A O 1
ATOM 596 N N . GLN A 1 84 ? 17.501 -2.005 -17.422 1.00 97.19 84 GLN A N 1
ATOM 597 C CA . GLN A 1 84 ? 17.762 -3.318 -16.817 1.00 97.19 84 GLN A CA 1
ATOM 598 C C . GLN A 1 84 ? 16.846 -3.587 -15.617 1.00 97.19 84 GLN A C 1
ATOM 600 O O . GLN A 1 84 ? 16.272 -4.667 -15.517 1.00 97.19 84 GLN A O 1
ATOM 605 N N . VAL A 1 85 ? 16.623 -2.590 -14.755 1.00 97.44 85 VAL A N 1
ATOM 606 C CA . VAL A 1 85 ? 15.652 -2.693 -13.651 1.00 97.44 85 VAL A CA 1
ATOM 607 C C . VAL A 1 85 ? 14.231 -2.942 -14.175 1.00 97.44 85 VAL A C 1
ATOM 609 O O . VAL A 1 85 ? 13.513 -3.773 -13.616 1.00 97.44 85 VAL A O 1
ATOM 612 N N . ILE A 1 86 ? 13.821 -2.255 -15.249 1.00 96.50 86 ILE A N 1
ATOM 613 C CA . ILE A 1 86 ? 12.510 -2.464 -15.887 1.00 96.50 86 ILE A CA 1
ATOM 614 C C . ILE A 1 86 ? 12.387 -3.899 -16.404 1.00 96.50 86 ILE A C 1
ATOM 616 O O . ILE A 1 86 ? 11.349 -4.525 -16.195 1.00 96.50 86 ILE A O 1
ATOM 620 N N . ASP A 1 87 ? 13.419 -4.433 -17.057 1.00 96.38 87 ASP A N 1
ATOM 621 C CA . ASP A 1 87 ? 13.387 -5.787 -17.611 1.00 96.38 87 ASP A CA 1
ATOM 622 C C . ASP A 1 87 ? 13.391 -6.874 -16.524 1.00 96.38 87 ASP A C 1
ATOM 624 O O . ASP A 1 87 ? 12.600 -7.818 -16.582 1.00 96.38 87 ASP A O 1
ATOM 628 N N . GLU A 1 88 ? 14.194 -6.712 -15.470 1.00 96.19 88 GLU A N 1
ATOM 629 C CA . GLU A 1 88 ? 14.178 -7.595 -14.296 1.00 96.19 88 GLU A CA 1
ATOM 630 C C . GLU A 1 88 ? 12.803 -7.610 -13.615 1.00 96.19 88 GLU A C 1
ATOM 632 O O . GLU A 1 88 ? 12.280 -8.671 -13.258 1.00 96.19 88 GLU A O 1
ATOM 637 N N . TRP A 1 89 ? 12.187 -6.438 -13.461 1.00 96.06 89 TRP A N 1
ATOM 638 C CA . TRP A 1 89 ? 10.827 -6.334 -12.951 1.00 96.06 89 TRP A CA 1
ATOM 639 C C . TRP A 1 89 ? 9.821 -6.979 -13.912 1.00 96.06 89 TRP A C 1
ATOM 641 O O . TRP A 1 89 ? 9.033 -7.825 -13.504 1.00 96.06 89 TRP A O 1
ATOM 651 N N . ARG A 1 90 ? 9.853 -6.688 -15.210 1.00 94.00 90 ARG A N 1
ATOM 652 C CA . ARG A 1 90 ? 8.911 -7.292 -16.164 1.00 94.00 90 ARG A CA 1
ATOM 653 C C . ARG A 1 90 ? 9.037 -8.820 -16.229 1.00 94.00 90 ARG A C 1
ATOM 655 O O . ARG A 1 90 ? 8.036 -9.508 -16.389 1.00 94.00 90 ARG A O 1
ATOM 662 N N . SER A 1 91 ? 10.245 -9.356 -16.070 1.00 92.69 91 SER A N 1
ATOM 663 C CA . SER A 1 91 ? 10.531 -10.798 -16.137 1.00 92.69 91 SER A CA 1
ATOM 664 C C . SER A 1 91 ? 10.154 -11.592 -14.880 1.00 92.69 91 SER A C 1
ATOM 666 O O . SER A 1 91 ? 10.288 -12.815 -14.873 1.00 92.69 91 SER A O 1
ATOM 668 N N . GLY A 1 92 ? 9.648 -10.939 -13.829 1.00 92.62 92 GLY A N 1
ATOM 669 C CA . GLY A 1 92 ? 9.159 -11.630 -12.630 1.00 92.62 92 GLY A CA 1
ATOM 670 C C . GLY A 1 92 ? 10.128 -11.644 -11.443 1.00 92.62 92 GLY A C 1
ATOM 671 O O . GLY A 1 92 ? 9.822 -12.275 -10.434 1.00 92.62 92 GLY A O 1
ATOM 672 N N . THR A 1 93 ? 11.261 -10.934 -11.511 1.00 95.50 93 THR A N 1
ATOM 673 C CA . THR A 1 93 ? 12.205 -10.839 -10.381 1.00 95.50 93 THR A CA 1
ATOM 674 C C . THR A 1 93 ? 11.527 -10.197 -9.166 1.00 95.50 93 THR A C 1
ATOM 676 O O . THR A 1 93 ? 10.773 -9.225 -9.307 1.00 95.50 93 THR A O 1
ATOM 679 N N . ALA A 1 94 ? 11.781 -10.728 -7.967 1.00 93.25 94 ALA A N 1
ATOM 680 C CA . ALA A 1 94 ? 11.250 -10.169 -6.725 1.00 93.25 94 ALA A CA 1
ATOM 681 C C . ALA A 1 94 ? 11.799 -8.751 -6.489 1.00 93.25 94 ALA A C 1
ATOM 683 O O . ALA A 1 94 ? 12.989 -8.493 -6.676 1.00 93.25 94 ALA A O 1
ATOM 684 N N . LEU A 1 95 ? 10.949 -7.823 -6.048 1.00 94.06 95 LEU A N 1
ATOM 685 C CA . LEU A 1 95 ? 11.299 -6.415 -5.846 1.00 94.06 95 LEU A CA 1
ATOM 686 C C . LEU A 1 95 ? 12.439 -6.252 -4.839 1.00 94.06 95 LEU A C 1
ATOM 688 O O . LEU A 1 95 ? 13.314 -5.410 -5.033 1.00 94.06 95 LEU A O 1
ATOM 692 N N . ARG A 1 96 ? 12.477 -7.089 -3.796 1.00 91.69 96 ARG A N 1
ATOM 693 C CA . ARG A 1 96 ? 13.590 -7.104 -2.834 1.00 91.69 96 ARG A CA 1
ATOM 694 C C . ARG A 1 96 ? 14.915 -7.522 -3.463 1.00 91.69 96 ARG A C 1
ATOM 696 O O . ARG A 1 96 ? 15.950 -6.975 -3.097 1.00 91.69 96 ARG A O 1
ATOM 703 N N . GLU A 1 97 ? 14.903 -8.472 -4.395 1.00 94.31 97 GLU A N 1
ATOM 704 C CA . GLU A 1 97 ? 16.119 -8.902 -5.096 1.00 94.31 97 GLU A CA 1
ATOM 705 C C . GLU A 1 97 ? 16.625 -7.806 -6.034 1.00 94.31 97 GLU A C 1
ATOM 707 O O . GLU A 1 97 ? 17.826 -7.541 -6.069 1.00 94.31 97 GLU A O 1
ATOM 712 N N . ILE A 1 98 ? 15.710 -7.116 -6.725 1.00 96.25 98 ILE A N 1
ATOM 713 C CA . ILE A 1 98 ? 16.032 -5.933 -7.533 1.00 96.25 98 ILE A CA 1
ATOM 714 C C . ILE A 1 98 ? 16.664 -4.852 -6.640 1.00 96.25 98 ILE A C 1
ATOM 716 O O . ILE A 1 98 ? 17.746 -4.361 -6.950 1.00 96.25 98 ILE A O 1
ATOM 720 N N . GLY A 1 99 ? 16.046 -4.520 -5.499 1.00 94.25 99 GLY A N 1
ATOM 721 C CA . GLY A 1 99 ? 16.578 -3.530 -4.553 1.00 94.25 99 GLY A CA 1
ATOM 722 C C . GLY A 1 99 ? 17.931 -3.913 -3.939 1.00 94.25 99 GLY A C 1
ATOM 723 O O . GLY A 1 99 ? 18.770 -3.051 -3.699 1.00 94.25 99 GLY A O 1
ATOM 724 N N . ALA A 1 100 ? 18.185 -5.207 -3.726 1.00 93.19 100 ALA A N 1
ATOM 725 C CA . ALA A 1 100 ? 19.478 -5.690 -3.245 1.00 93.19 100 ALA A CA 1
ATOM 726 C C . ALA A 1 100 ? 20.580 -5.620 -4.319 1.00 93.19 100 ALA A C 1
ATOM 728 O O . ALA A 1 100 ? 21.751 -5.434 -3.988 1.00 93.19 100 ALA A O 1
ATOM 729 N N . ARG A 1 101 ? 20.217 -5.781 -5.598 1.00 95.81 101 ARG A N 1
ATOM 730 C CA . ARG A 1 101 ? 21.140 -5.723 -6.743 1.00 95.81 101 ARG A CA 1
ATOM 731 C C . ARG A 1 101 ? 21.478 -4.288 -7.144 1.00 95.81 101 ARG A C 1
ATOM 733 O O . ARG A 1 101 ? 22.615 -4.007 -7.517 1.00 95.81 101 ARG A O 1
ATOM 740 N N . TRP A 1 102 ? 20.506 -3.387 -7.047 1.00 96.31 102 TRP A N 1
ATOM 741 C CA . TRP A 1 102 ? 20.591 -2.025 -7.559 1.00 96.31 102 TRP A CA 1
ATOM 742 C C . TRP A 1 102 ? 20.529 -1.008 -6.421 1.00 96.31 102 TRP A C 1
ATOM 744 O O . TRP A 1 102 ? 19.463 -0.700 -5.903 1.00 96.31 102 TRP A O 1
ATOM 754 N N . THR A 1 103 ? 21.669 -0.417 -6.060 1.00 94.00 103 THR A N 1
ATOM 755 C CA . THR A 1 103 ? 21.778 0.499 -4.903 1.00 94.00 103 THR A CA 1
ATOM 756 C C . THR A 1 103 ? 20.963 1.788 -5.027 1.00 94.00 103 THR A C 1
ATOM 758 O O . THR A 1 103 ? 20.706 2.450 -4.024 1.00 94.00 103 THR A O 1
ATOM 761 N N . PHE A 1 104 ? 20.559 2.160 -6.243 1.00 94.38 104 PHE A N 1
ATOM 762 C CA . PHE A 1 104 ? 19.703 3.316 -6.511 1.00 94.38 104 PHE A CA 1
ATOM 763 C C . PHE A 1 104 ? 18.200 2.981 -6.500 1.00 94.38 104 PHE A C 1
ATOM 765 O O . PHE A 1 104 ? 17.362 3.873 -6.662 1.00 94.38 104 PHE A O 1
ATOM 772 N N . VAL A 1 105 ? 17.854 1.702 -6.320 1.00 96.06 105 VAL A N 1
ATOM 773 C CA . VAL A 1 105 ? 16.485 1.215 -6.166 1.00 96.06 105 VAL A CA 1
ATOM 774 C C . VAL A 1 105 ? 16.156 1.122 -4.681 1.00 96.06 105 VAL A C 1
ATOM 776 O O . VAL A 1 105 ? 16.838 0.469 -3.899 1.00 96.06 105 VAL A O 1
ATOM 779 N N . ASN A 1 106 ? 15.050 1.744 -4.305 1.00 92.38 106 ASN A N 1
ATOM 780 C CA . ASN A 1 106 ? 14.416 1.596 -3.012 1.00 92.38 106 ASN A CA 1
ATOM 781 C C . ASN A 1 106 ? 13.208 0.658 -3.143 1.00 92.38 106 ASN A C 1
ATOM 783 O O . ASN A 1 106 ? 12.120 1.059 -3.579 1.00 92.38 106 ASN A O 1
ATOM 787 N N . ALA A 1 107 ? 13.432 -0.601 -2.774 1.00 88.12 107 ALA A N 1
ATOM 788 C CA . ALA A 1 107 ? 12.383 -1.572 -2.516 1.00 88.12 107 ALA A CA 1
ATOM 789 C C . ALA A 1 107 ? 12.227 -1.706 -1.002 1.00 88.12 107 ALA A C 1
ATOM 791 O O . ALA A 1 107 ? 13.171 -2.079 -0.304 1.00 88.12 107 ALA A O 1
ATOM 792 N N . ASP A 1 108 ? 11.036 -1.395 -0.503 1.00 79.75 108 ASP A N 1
ATOM 793 C CA . ASP A 1 108 ? 10.720 -1.592 0.906 1.00 79.75 108 ASP A CA 1
ATOM 794 C C . ASP A 1 108 ? 10.894 -3.085 1.278 1.00 79.75 108 ASP A C 1
ATOM 796 O O . ASP A 1 108 ? 10.697 -3.992 0.455 1.00 79.75 108 ASP A O 1
ATOM 800 N N . ILE A 1 109 ? 11.163 -3.361 2.558 1.00 76.88 109 ILE A N 1
ATOM 801 C CA . ILE A 1 109 ? 10.717 -4.618 3.172 1.00 76.88 109 ILE A CA 1
ATOM 802 C C . ILE A 1 109 ? 9.215 -4.739 2.813 1.00 76.88 109 ILE A C 1
ATOM 804 O O . ILE A 1 109 ? 8.582 -3.768 2.490 1.00 76.88 109 ILE A O 1
ATOM 808 N N . ASN A 1 110 ? 8.530 -5.855 2.749 1.00 80.50 110 ASN A N 1
ATOM 809 C CA . ASN A 1 110 ? 7.117 -5.878 2.316 1.00 80.50 110 ASN A CA 1
ATOM 810 C C . ASN A 1 110 ? 6.824 -5.441 0.855 1.00 80.50 110 ASN A C 1
ATOM 812 O O . ASN A 1 110 ? 5.670 -5.555 0.449 1.00 80.50 110 ASN A O 1
ATOM 816 N N . ALA A 1 111 ? 7.785 -4.978 0.036 1.00 84.06 111 ALA A N 1
ATOM 817 C CA . ALA A 1 111 ? 7.521 -4.591 -1.359 1.00 84.06 111 ALA A CA 1
ATOM 818 C C . ALA A 1 111 ? 6.869 -5.731 -2.159 1.00 84.06 111 ALA A C 1
ATOM 820 O O . ALA A 1 111 ? 5.870 -5.514 -2.843 1.00 84.06 111 ALA A O 1
ATOM 821 N N . ASP A 1 112 ? 7.369 -6.959 -2.002 1.00 85.69 112 ASP A N 1
ATOM 822 C CA . ASP A 1 112 ? 6.812 -8.138 -2.672 1.00 85.69 112 ASP A CA 1
ATOM 823 C C . ASP A 1 112 ? 5.404 -8.489 -2.165 1.00 85.69 112 ASP A C 1
ATOM 825 O O . ASP A 1 112 ? 4.533 -8.884 -2.937 1.00 85.69 112 ASP A O 1
ATOM 829 N N . GLU A 1 113 ? 5.151 -8.355 -0.861 1.00 84.25 113 GLU A N 1
ATOM 830 C CA . GLU A 1 113 ? 3.822 -8.522 -0.267 1.00 84.25 113 GLU A CA 1
ATOM 831 C C . GLU A 1 113 ? 2.831 -7.486 -0.811 1.00 84.25 113 GLU A C 1
ATOM 833 O O . GLU A 1 113 ? 1.703 -7.839 -1.175 1.00 84.25 113 GLU A O 1
ATOM 838 N N . ARG A 1 114 ? 3.266 -6.222 -0.918 1.00 82.81 114 ARG A N 1
ATOM 839 C CA . ARG A 1 114 ? 2.465 -5.135 -1.492 1.00 82.81 114 ARG A CA 1
ATOM 840 C C . ARG A 1 114 ? 2.161 -5.386 -2.956 1.00 82.81 114 ARG A C 1
ATOM 842 O O . ARG A 1 114 ? 1.022 -5.201 -3.377 1.00 82.81 114 ARG A O 1
ATOM 849 N N . GLU A 1 115 ? 3.144 -5.869 -3.707 1.00 83.56 115 GLU A N 1
ATOM 850 C CA . GLU A 1 115 ? 2.942 -6.246 -5.096 1.00 83.56 115 GLU A CA 1
ATOM 851 C C . GLU A 1 115 ? 1.956 -7.405 -5.223 1.00 83.56 115 GLU A C 1
ATOM 853 O O . GLU A 1 115 ? 1.026 -7.294 -6.011 1.00 83.56 115 GLU A O 1
ATOM 858 N N . ARG A 1 116 ? 2.062 -8.470 -4.414 1.00 83.25 116 ARG A N 1
ATOM 859 C CA . ARG A 1 116 ? 1.109 -9.602 -4.430 1.00 83.25 116 ARG A CA 1
ATOM 860 C C . ARG A 1 116 ? -0.314 -9.222 -4.009 1.00 83.25 116 ARG A C 1
ATOM 862 O O . ARG A 1 116 ? -1.253 -9.934 -4.362 1.00 83.25 116 ARG A O 1
ATOM 869 N N . GLY A 1 117 ? -0.485 -8.100 -3.311 1.00 77.12 117 GLY A N 1
ATOM 870 C CA . GLY A 1 117 ? -1.787 -7.573 -2.905 1.00 77.12 117 GLY A CA 1
ATOM 871 C C . GLY A 1 117 ? -2.270 -8.048 -1.534 1.00 77.12 117 GLY A C 1
ATOM 872 O O . GLY A 1 117 ? -3.442 -7.852 -1.219 1.00 77.12 117 GLY A O 1
ATOM 873 N N . ASP A 1 118 ? -1.398 -8.619 -0.696 1.00 82.38 118 ASP A N 1
ATOM 874 C CA . ASP A 1 118 ? -1.745 -9.011 0.682 1.00 82.38 118 ASP A CA 1
ATOM 875 C C . ASP A 1 118 ? -1.611 -7.831 1.663 1.00 82.38 118 ASP A C 1
ATOM 877 O O . ASP A 1 118 ? -0.930 -7.876 2.688 1.00 82.38 118 ASP A O 1
ATOM 881 N N . LEU A 1 119 ? -2.227 -6.707 1.293 1.00 87.38 119 LEU A N 1
ATOM 882 C CA . LEU A 1 119 ? -2.066 -5.428 1.984 1.00 87.38 119 LEU A CA 1
ATOM 883 C C . LEU A 1 119 ? -2.764 -5.398 3.347 1.00 87.38 119 LEU A C 1
ATOM 885 O O . LEU A 1 119 ? -2.317 -4.695 4.246 1.00 87.38 119 LEU A O 1
ATOM 889 N N . VAL A 1 120 ? -3.847 -6.161 3.517 1.00 91.19 120 VAL A N 1
ATOM 890 C CA . VAL A 1 120 ? -4.572 -6.226 4.793 1.00 91.19 120 VAL A CA 1
ATOM 891 C C . VAL A 1 120 ? -3.744 -6.959 5.844 1.00 91.19 120 VAL A C 1
ATOM 893 O O . VAL A 1 120 ? -3.530 -6.411 6.924 1.00 91.19 120 VAL A O 1
ATOM 896 N N . ALA A 1 121 ? -3.246 -8.164 5.541 1.00 90.06 121 ALA A N 1
ATOM 897 C CA . ALA A 1 121 ? -2.432 -8.912 6.497 1.00 90.06 121 ALA A CA 1
ATOM 898 C C . ALA A 1 121 ? -1.127 -8.173 6.808 1.00 90.06 121 ALA A C 1
ATOM 900 O O . ALA A 1 121 ? -0.706 -8.117 7.964 1.00 90.06 121 ALA A O 1
ATOM 901 N N . LEU A 1 122 ? -0.529 -7.552 5.787 1.00 89.56 122 LEU A N 1
ATOM 902 C CA . LEU A 1 122 ? 0.639 -6.705 5.954 1.00 89.56 122 LEU A CA 1
ATOM 903 C C . LEU A 1 122 ? 0.379 -5.543 6.922 1.00 89.56 122 LEU A C 1
ATOM 905 O O . LEU A 1 122 ? 1.123 -5.387 7.883 1.00 89.56 1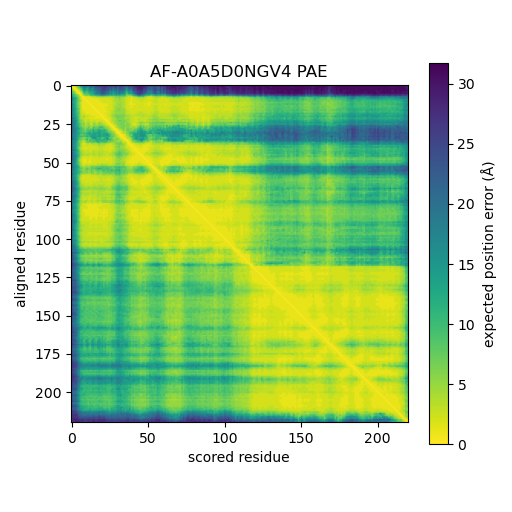22 LEU A O 1
ATOM 909 N N . GLN A 1 123 ? -0.680 -4.761 6.705 1.00 92.62 123 GLN A N 1
ATOM 910 C CA . GLN A 1 123 ? -0.984 -3.604 7.548 1.00 92.62 123 GLN A CA 1
ATOM 911 C C . GLN A 1 123 ? -1.278 -4.011 8.997 1.00 92.62 123 GLN A C 1
ATOM 913 O O . GLN A 1 123 ? -0.862 -3.325 9.929 1.00 92.62 123 GLN A O 1
ATOM 918 N N . TRP A 1 124 ? -1.969 -5.136 9.210 1.00 95.62 124 TRP A N 1
ATOM 919 C CA . TRP A 1 124 ? -2.170 -5.680 10.555 1.00 95.62 124 TRP A CA 1
ATOM 920 C C . TRP A 1 124 ? -0.856 -6.031 11.243 1.00 95.62 124 TRP A C 1
ATOM 922 O O . TRP A 1 124 ? -0.700 -5.735 12.426 1.00 95.62 124 TRP A O 1
ATOM 932 N N . ARG A 1 125 ? 0.081 -6.653 10.520 1.00 93.31 125 ARG A N 1
ATOM 933 C CA . ARG A 1 125 ? 1.418 -6.946 11.039 1.00 93.31 125 ARG A CA 1
ATOM 934 C C . ARG A 1 125 ? 2.158 -5.656 11.387 1.00 93.31 125 ARG A C 1
ATOM 936 O O . ARG A 1 125 ? 2.595 -5.521 12.521 1.00 93.31 125 ARG A O 1
ATOM 943 N N . GLU A 1 126 ? 2.223 -4.706 10.453 1.00 91.88 126 GLU A N 1
ATOM 944 C CA . GLU A 1 126 ? 2.917 -3.425 10.645 1.00 91.88 126 GLU A CA 1
ATOM 945 C C . GLU A 1 126 ? 2.380 -2.677 11.869 1.00 91.88 126 GLU A C 1
ATOM 947 O O . GLU A 1 126 ? 3.159 -2.325 12.742 1.00 91.88 126 GLU A O 1
ATOM 952 N N . LEU A 1 127 ? 1.060 -2.517 12.011 1.00 95.69 127 LEU A N 1
ATOM 953 C CA . LEU A 1 127 ? 0.485 -1.813 13.165 1.00 95.69 127 LEU A CA 1
ATOM 954 C C . LEU A 1 127 ? 0.747 -2.512 14.503 1.00 95.69 127 LEU A C 1
ATOM 956 O O . LEU A 1 127 ? 0.882 -1.838 15.519 1.00 95.69 127 LEU A O 1
ATOM 960 N N . ARG A 1 128 ? 0.781 -3.847 14.529 1.00 95.31 128 ARG A N 1
ATOM 961 C CA . ARG A 1 128 ? 0.998 -4.612 15.768 1.00 95.31 128 ARG A CA 1
ATOM 962 C C . ARG A 1 128 ? 2.469 -4.693 16.168 1.00 95.31 128 ARG A C 1
ATOM 964 O O . ARG A 1 128 ? 2.761 -4.901 17.341 1.00 95.31 128 ARG A O 1
ATOM 971 N N . GLU A 1 129 ? 3.376 -4.566 15.204 1.00 93.56 129 GLU A N 1
ATOM 972 C CA . GLU A 1 129 ? 4.827 -4.584 15.417 1.00 93.56 129 GLU A CA 1
ATOM 973 C C . GLU A 1 129 ? 5.427 -3.172 15.551 1.00 93.56 129 GLU A C 1
ATOM 975 O O . GLU A 1 129 ? 6.587 -3.043 15.940 1.00 93.56 129 GLU A O 1
ATOM 980 N N . ASP A 1 130 ? 4.653 -2.124 15.253 1.00 93.06 130 ASP A N 1
ATOM 981 C CA . ASP A 1 130 ? 5.075 -0.725 15.347 1.00 93.06 130 ASP A CA 1
ATOM 982 C C . ASP A 1 130 ? 5.315 -0.306 16.815 1.00 93.06 130 ASP A C 1
ATOM 984 O O . ASP A 1 130 ? 4.367 -0.272 17.607 1.00 93.06 130 ASP A O 1
ATOM 988 N N . PRO A 1 131 ? 6.561 0.040 17.198 1.00 90.69 131 PRO A N 1
ATOM 989 C CA . PRO A 1 131 ? 6.896 0.421 18.567 1.00 90.69 131 PRO A CA 1
ATOM 990 C C . PRO A 1 131 ? 6.288 1.763 19.006 1.00 90.69 131 PRO A C 1
ATOM 992 O O . PRO A 1 131 ? 6.247 2.026 20.210 1.00 90.69 131 PRO A O 1
ATOM 995 N N . ASP A 1 132 ? 5.820 2.602 18.076 1.00 92.00 132 ASP A N 1
ATOM 996 C CA . ASP A 1 132 ? 5.165 3.876 18.395 1.00 92.00 132 ASP A CA 1
ATOM 997 C C . ASP A 1 132 ? 3.696 3.683 18.821 1.00 92.00 132 ASP A C 1
ATOM 999 O O . ASP A 1 132 ? 3.088 4.578 19.424 1.00 92.00 132 ASP A O 1
ATOM 1003 N N . ASN A 1 133 ? 3.113 2.507 18.553 1.00 93.75 133 ASN A N 1
ATOM 1004 C CA . ASN A 1 133 ? 1.783 2.153 19.032 1.00 93.75 133 ASN A CA 1
ATOM 1005 C C . ASN A 1 133 ? 1.844 1.715 20.502 1.00 93.75 133 ASN A C 1
ATOM 1007 O O . ASN A 1 133 ? 2.350 0.652 20.853 1.00 93.75 133 ASN A O 1
ATOM 1011 N N . ASP A 1 134 ? 1.278 2.544 21.378 1.00 93.12 134 ASP A N 1
ATOM 1012 C CA . ASP A 1 134 ? 1.308 2.351 22.828 1.00 93.12 134 ASP A CA 1
ATOM 1013 C C . ASP A 1 134 ? -0.051 1.924 23.420 1.00 93.12 134 ASP A C 1
ATOM 1015 O O . ASP A 1 134 ? -1.002 1.569 22.717 1.00 93.12 134 ASP A O 1
ATOM 1019 N N . GLU A 1 135 ? -0.166 1.977 24.751 1.00 91.69 135 GLU A N 1
ATOM 1020 C CA . GLU A 1 135 ? -1.374 1.617 25.505 1.00 91.69 135 GLU A CA 1
ATOM 1021 C C . GLU A 1 135 ? -2.652 2.369 25.092 1.00 91.69 135 GLU A C 1
ATOM 1023 O O . GLU A 1 135 ? -3.755 1.947 25.442 1.00 91.69 135 GLU A O 1
ATOM 1028 N N . ARG A 1 136 ? -2.544 3.485 24.357 1.00 93.06 136 ARG A N 1
ATOM 1029 C CA . ARG A 1 136 ? -3.706 4.248 23.878 1.00 93.06 136 ARG A CA 1
ATOM 1030 C C . ARG A 1 136 ? -4.398 3.580 22.698 1.00 93.06 136 ARG A C 1
ATOM 1032 O O . ARG A 1 136 ? -5.566 3.878 22.453 1.00 93.06 136 ARG A O 1
ATOM 1039 N N . ILE A 1 137 ? -3.696 2.710 21.973 1.00 96.50 137 ILE A N 1
ATOM 1040 C CA . ILE A 1 137 ? -4.196 2.099 20.738 1.00 96.50 137 ILE A CA 1
ATOM 1041 C C . ILE A 1 137 ? -4.037 0.578 20.709 1.00 96.50 137 ILE A C 1
ATOM 1043 O O . ILE A 1 137 ? -4.914 -0.101 20.175 1.00 96.50 137 ILE A O 1
ATOM 1047 N N . MET A 1 138 ? -2.989 0.028 21.329 1.00 96.81 138 MET A N 1
ATOM 1048 C CA . MET A 1 138 ? -2.692 -1.408 21.285 1.00 96.81 138 MET A CA 1
ATOM 1049 C C . MET A 1 138 ? -3.841 -2.302 21.773 1.00 96.81 138 MET A C 1
ATOM 1051 O O . MET A 1 138 ? -4.153 -3.264 21.072 1.00 96.81 138 MET A O 1
ATOM 1055 N N . PRO A 1 139 ? -4.555 -1.994 22.878 1.00 97.62 139 PRO A N 1
ATOM 1056 C CA . PRO A 1 139 ? -5.709 -2.798 23.288 1.00 97.62 139 PRO A CA 1
ATOM 1057 C C . PRO A 1 139 ? -6.811 -2.876 22.219 1.00 97.62 139 PRO A C 1
ATOM 1059 O O . PRO A 1 139 ? -7.395 -3.935 22.003 1.00 97.62 139 PRO A O 1
ATOM 1062 N N . LEU A 1 140 ? -7.073 -1.771 21.509 1.00 98.25 140 LEU A N 1
ATOM 1063 C CA . LEU A 1 140 ? -8.061 -1.727 20.427 1.00 98.25 140 LEU A CA 1
ATOM 1064 C C . LEU A 1 140 ? -7.579 -2.486 19.187 1.00 98.25 140 LEU A C 1
ATOM 1066 O O . LEU A 1 140 ? -8.377 -3.175 18.557 1.00 98.25 140 LEU A O 1
ATOM 1070 N N . LEU A 1 141 ? -6.291 -2.375 18.844 1.00 98.12 141 LEU A N 1
ATOM 1071 C CA . LEU A 1 141 ? -5.693 -3.102 17.720 1.00 98.12 141 LEU A CA 1
ATOM 1072 C C . LEU A 1 141 ? -5.753 -4.614 17.930 1.00 98.12 141 LEU A C 1
ATOM 1074 O O . LEU A 1 141 ? -6.205 -5.328 17.037 1.00 98.12 141 LEU A O 1
ATOM 1078 N N . GLU A 1 142 ? -5.349 -5.102 19.102 1.00 98.25 142 GLU A N 1
ATOM 1079 C CA . GLU A 1 142 ? -5.371 -6.535 19.413 1.00 98.25 142 GLU A CA 1
ATOM 1080 C C . GLU A 1 142 ? -6.801 -7.082 19.447 1.00 98.25 142 GLU A C 1
ATOM 1082 O O . GLU A 1 142 ? -7.087 -8.102 18.815 1.00 98.25 142 GLU A O 1
ATOM 1087 N N . ALA A 1 143 ? -7.725 -6.371 20.105 1.00 98.38 143 ALA A N 1
ATOM 1088 C CA . ALA A 1 143 ? -9.132 -6.756 20.128 1.00 98.38 143 ALA A CA 1
ATOM 1089 C C . ALA A 1 143 ? -9.736 -6.792 18.713 1.00 98.38 143 ALA A C 1
ATOM 1091 O O . ALA A 1 143 ? -10.449 -7.734 18.364 1.00 98.38 143 ALA A O 1
ATOM 1092 N N . ALA A 1 144 ? -9.429 -5.803 17.869 1.00 98.19 144 ALA A N 1
ATOM 1093 C CA . ALA A 1 144 ? -9.930 -5.759 16.499 1.00 98.19 144 ALA A CA 1
ATOM 1094 C C 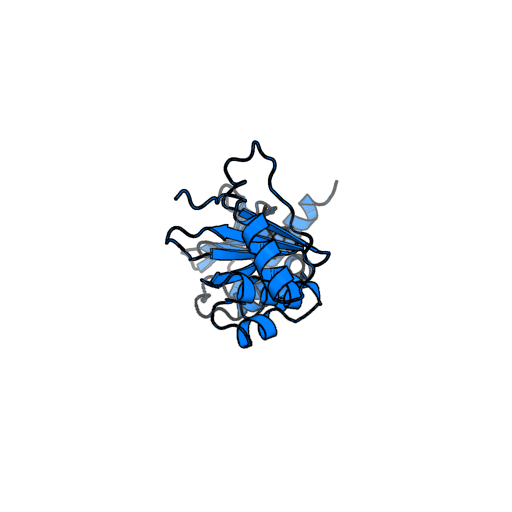. ALA A 1 144 ? -9.319 -6.835 15.600 1.00 98.19 144 ALA A C 1
ATOM 1096 O O . ALA A 1 144 ? -10.031 -7.429 14.795 1.00 98.19 144 ALA A O 1
ATOM 1097 N N . HIS A 1 145 ? -8.027 -7.127 15.749 1.00 97.94 145 HIS A N 1
ATOM 1098 C CA . HIS A 1 145 ? -7.379 -8.211 15.018 1.00 97.94 145 HIS A CA 1
ATOM 1099 C C . HIS A 1 145 ? -7.922 -9.591 15.436 1.00 97.94 145 HIS A C 1
ATOM 1101 O O . HIS A 1 145 ? -7.975 -10.512 14.619 1.00 97.94 145 HIS A O 1
ATOM 1107 N N . ALA A 1 146 ? -8.351 -9.754 16.692 1.00 97.62 146 ALA A N 1
ATOM 1108 C CA . ALA A 1 146 ? -8.984 -10.983 17.167 1.00 97.62 146 ALA A CA 1
ATOM 1109 C C . ALA A 1 146 ? -10.392 -11.207 16.580 1.00 97.62 146 ALA A C 1
ATOM 1111 O O . ALA A 1 146 ? -10.810 -12.359 16.446 1.00 97.62 146 ALA A O 1
ATOM 1112 N N . ASP A 1 147 ? -11.109 -10.146 16.191 1.00 97.00 147 ASP A N 1
ATOM 1113 C CA . ASP A 1 147 ? -12.423 -10.242 15.548 1.00 97.00 147 ASP A CA 1
ATOM 1114 C C . ASP A 1 147 ? -12.284 -10.522 14.034 1.00 97.00 147 ASP A C 1
ATOM 1116 O O . ASP A 1 147 ? -11.802 -9.667 13.284 1.00 97.00 147 ASP A O 1
ATOM 1120 N N . PRO A 1 148 ? -12.738 -11.685 13.517 1.00 94.38 148 PRO A N 1
ATOM 1121 C CA . PRO A 1 148 ? -12.582 -12.032 12.103 1.00 94.38 148 PRO A CA 1
ATOM 1122 C C . PRO A 1 148 ? -13.224 -11.036 11.130 1.00 94.38 148 PRO A C 1
ATOM 1124 O O . PRO A 1 148 ? -12.750 -10.903 10.001 1.00 94.38 148 PRO A O 1
ATOM 1127 N N . ARG A 1 149 ? -14.288 -10.338 11.550 1.00 94.00 149 ARG A N 1
ATOM 1128 C CA . ARG A 1 149 ? -15.020 -9.378 10.710 1.00 94.00 149 ARG A CA 1
ATOM 1129 C C . ARG A 1 149 ? -14.181 -8.135 10.450 1.00 94.00 149 ARG A C 1
ATOM 1131 O O . ARG A 1 149 ? -14.194 -7.614 9.338 1.00 94.00 149 ARG A O 1
ATOM 1138 N N . LEU A 1 150 ? -13.438 -7.688 11.463 1.00 96.50 150 LEU A N 1
ATOM 1139 C CA . LEU A 1 150 ? -12.555 -6.527 11.376 1.00 96.50 150 LEU A CA 1
ATOM 1140 C C . LEU A 1 150 ? -11.178 -6.893 10.839 1.00 96.50 150 LEU A C 1
ATOM 1142 O O . LEU A 1 150 ? -10.622 -6.134 10.052 1.00 96.50 150 LEU A O 1
ATOM 1146 N N . ARG A 1 151 ? -10.656 -8.079 11.175 1.00 95.88 151 ARG A N 1
ATOM 1147 C CA . ARG A 1 151 ? -9.384 -8.579 10.635 1.00 95.88 151 ARG A CA 1
ATOM 1148 C C . ARG A 1 151 ? -9.376 -8.662 9.105 1.00 95.88 151 ARG A C 1
ATOM 1150 O O . ARG A 1 151 ? -8.325 -8.518 8.493 1.00 95.88 151 ARG A O 1
ATOM 1157 N N . ALA A 1 152 ? -10.535 -8.868 8.481 1.00 93.31 152 ALA A N 1
ATOM 1158 C CA . ALA A 1 152 ? -10.677 -8.870 7.024 1.00 93.31 152 ALA A CA 1
ATOM 1159 C C . ALA A 1 152 ? -10.667 -7.464 6.383 1.00 93.31 152 ALA A C 1
ATOM 1161 O O . ALA A 1 152 ? -10.617 -7.353 5.159 1.00 93.31 152 ALA A O 1
ATOM 1162 N N . LEU A 1 153 ? -10.746 -6.395 7.180 1.00 95.12 153 LEU A N 1
ATOM 1163 C CA . LEU A 1 153 ? -10.737 -5.007 6.719 1.00 95.12 153 LEU A CA 1
ATOM 1164 C C . LEU A 1 153 ? -9.341 -4.404 6.851 1.00 95.12 153 LEU A C 1
ATOM 1166 O O . LEU A 1 153 ? -8.543 -4.846 7.673 1.00 95.12 153 LEU A O 1
ATOM 1170 N N . TYR A 1 154 ? -9.067 -3.357 6.071 1.00 94.56 154 TYR A N 1
ATOM 1171 C CA . TYR A 1 154 ? -7.815 -2.614 6.167 1.00 94.56 154 TYR A CA 1
ATOM 1172 C C . TYR A 1 154 ? -7.857 -1.667 7.377 1.00 94.56 154 TYR A C 1
ATOM 1174 O O . TYR A 1 154 ? -8.667 -0.727 7.364 1.00 94.56 154 TYR A O 1
ATOM 1182 N N . PRO A 1 155 ? -7.041 -1.894 8.423 1.00 96.75 155 PRO A N 1
ATOM 1183 C CA . PRO A 1 155 ? -7.021 -1.035 9.599 1.00 96.75 155 PRO A CA 1
ATOM 1184 C C . PRO A 1 155 ? -6.224 0.242 9.319 1.00 96.75 155 PRO A C 1
ATOM 1186 O O . PRO A 1 155 ? -5.189 0.225 8.654 1.00 96.75 155 PRO A O 1
ATOM 1189 N N . VAL A 1 156 ? -6.687 1.363 9.862 1.00 95.25 156 VAL A N 1
ATOM 1190 C CA . VAL A 1 156 ? -5.980 2.644 9.809 1.00 95.25 156 VAL A CA 1
ATOM 1191 C C . VAL A 1 156 ? -5.932 3.232 11.206 1.00 95.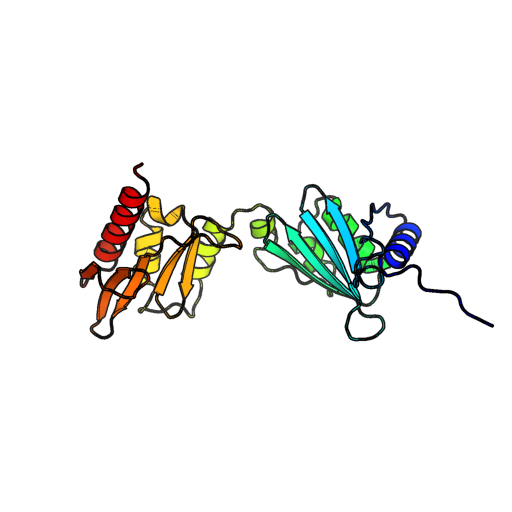25 156 VAL A C 1
ATOM 1193 O O . VAL A 1 156 ? -6.971 3.409 11.840 1.00 95.25 156 VAL A O 1
ATOM 1196 N N . VAL A 1 157 ? -4.731 3.571 11.666 1.00 95.38 157 VAL A N 1
ATOM 1197 C CA . VAL A 1 157 ? -4.531 4.343 12.892 1.00 95.38 157 VAL A CA 1
ATOM 1198 C C . VAL A 1 157 ? -4.211 5.782 12.513 1.00 95.38 157 VAL A C 1
ATOM 1200 O O . VAL A 1 157 ? -3.288 6.051 11.749 1.00 95.38 157 VAL A O 1
ATOM 1203 N N . SER A 1 158 ? -4.988 6.728 13.034 1.00 91.44 158 SER A N 1
ATOM 1204 C CA . SER A 1 158 ? -4.724 8.159 12.876 1.00 91.44 158 SER A CA 1
ATOM 1205 C C . SER A 1 158 ? -5.066 8.885 14.165 1.00 91.44 158 SER A C 1
ATOM 1207 O O . SER A 1 158 ? -6.179 8.751 14.665 1.00 91.44 158 SER A O 1
ATOM 1209 N N . HIS A 1 159 ? -4.123 9.652 14.716 1.00 91.06 159 HIS A N 1
ATOM 1210 C CA . HIS A 1 159 ? -4.316 10.388 15.973 1.00 91.06 159 HIS A CA 1
ATOM 1211 C C . HIS A 1 159 ? -4.859 9.499 17.115 1.00 91.06 159 HIS A C 1
ATOM 1213 O O . HIS A 1 159 ? -5.773 9.902 17.834 1.00 91.06 159 HIS A O 1
ATOM 1219 N N . TYR A 1 160 ? -4.323 8.278 17.255 1.00 93.62 160 TYR A N 1
ATOM 1220 C CA . TYR A 1 160 ? -4.763 7.264 18.234 1.00 93.62 160 TYR A CA 1
ATOM 1221 C C . TYR A 1 160 ? -6.229 6.823 18.086 1.00 93.62 160 TYR A C 1
ATOM 1223 O O . TYR A 1 160 ? -6.857 6.371 19.042 1.00 93.62 160 TYR A O 1
ATOM 1231 N N . ARG A 1 161 ? -6.784 6.956 16.879 1.00 95.62 161 ARG A N 1
ATOM 1232 C CA . ARG A 1 161 ? -8.100 6.437 16.503 1.00 95.62 161 ARG A CA 1
ATOM 1233 C C . ARG A 1 161 ? -7.911 5.288 15.534 1.00 95.62 161 ARG A C 1
ATOM 1235 O O . ARG A 1 161 ? -7.205 5.447 14.541 1.00 95.62 161 ARG A O 1
ATOM 1242 N N . LEU A 1 162 ? -8.563 4.170 15.816 1.00 97.62 162 LEU A N 1
ATOM 1243 C CA . LEU A 1 162 ? -8.649 3.014 14.940 1.00 97.62 162 LEU A CA 1
ATOM 1244 C C . LEU A 1 162 ? -9.873 3.152 14.035 1.00 97.62 162 LEU A C 1
ATOM 1246 O O . LEU A 1 162 ? -11.003 3.272 14.513 1.00 97.62 162 LEU A O 1
ATOM 1250 N N . LEU A 1 163 ? -9.634 3.134 12.731 1.00 96.19 163 LEU A N 1
ATOM 1251 C CA . LEU A 1 163 ? -10.635 3.159 11.672 1.00 96.19 163 LEU A CA 1
ATOM 1252 C C . LEU A 1 163 ? -10.448 1.945 10.761 1.00 96.19 163 LEU A C 1
ATOM 1254 O O . LEU A 1 163 ? -9.397 1.306 10.763 1.00 96.19 163 LEU A O 1
ATOM 1258 N N . PHE A 1 164 ? -11.451 1.680 9.927 1.00 96.12 164 PHE A N 1
ATOM 1259 C CA . PHE A 1 164 ? -11.403 0.608 8.939 1.00 96.12 164 PHE A CA 1
ATOM 1260 C C . PHE A 1 164 ? -11.822 1.103 7.562 1.00 96.12 164 PHE A C 1
ATOM 1262 O O . PHE A 1 164 ? -12.770 1.884 7.431 1.00 96.12 164 PHE A O 1
ATOM 1269 N N . SER A 1 165 ? -11.125 0.608 6.541 1.00 93.81 165 SER A N 1
ATOM 1270 C CA . SER A 1 165 ? -11.444 0.805 5.130 1.00 93.81 165 SER A CA 1
ATOM 1271 C C . SER A 1 165 ? -11.753 -0.533 4.458 1.00 93.81 165 SER A C 1
ATOM 1273 O O . SER A 1 165 ? -11.104 -1.544 4.736 1.00 93.81 165 SER A O 1
ATOM 1275 N N . ARG A 1 166 ? -12.720 -0.543 3.528 1.00 90.94 166 ARG A N 1
ATOM 1276 C CA . ARG A 1 166 ? -12.976 -1.714 2.661 1.00 90.94 166 ARG A CA 1
ATOM 1277 C C . ARG A 1 166 ? -11.899 -1.912 1.598 1.00 90.94 166 ARG A C 1
ATOM 1279 O O . ARG A 1 166 ? -11.752 -3.005 1.064 1.00 90.94 166 ARG A O 1
ATOM 1286 N N . ARG A 1 167 ? -11.156 -0.852 1.282 1.00 86.88 167 ARG A N 1
ATOM 1287 C CA . ARG A 1 167 ? -10.053 -0.865 0.319 1.00 86.88 167 ARG A CA 1
ATOM 1288 C C . ARG A 1 167 ? -8.728 -0.755 1.054 1.00 86.88 167 ARG A C 1
ATOM 1290 O O . ARG A 1 167 ? -8.577 0.118 1.906 1.00 86.88 167 ARG A O 1
ATOM 1297 N N . ALA A 1 168 ? -7.774 -1.598 0.679 1.00 86.19 168 ALA A N 1
ATOM 1298 C CA . ALA A 1 168 ? -6.420 -1.581 1.228 1.00 86.19 168 ALA A CA 1
ATOM 1299 C C . ALA A 1 168 ? -5.472 -0.606 0.505 1.00 86.19 168 ALA A C 1
ATOM 1301 O O . ALA A 1 168 ? -4.290 -0.536 0.818 1.00 86.19 168 ALA A O 1
ATOM 1302 N N . ALA A 1 169 ? -5.995 0.144 -0.469 1.00 79.94 169 ALA A N 1
ATOM 1303 C CA . ALA A 1 169 ? -5.267 1.127 -1.256 1.00 79.94 169 ALA A CA 1
ATOM 1304 C C . ALA A 1 169 ? -6.167 2.334 -1.583 1.00 79.94 169 ALA A C 1
ATOM 1306 O O . ALA A 1 169 ? -7.397 2.190 -1.604 1.00 79.94 169 ALA A O 1
ATOM 1307 N N . PRO A 1 170 ? -5.584 3.513 -1.867 1.00 74.75 170 PRO A N 1
ATOM 1308 C CA . PRO A 1 170 ? -6.335 4.679 -2.310 1.00 74.75 170 PRO A CA 1
ATOM 1309 C C . PRO A 1 170 ? -7.140 4.448 -3.610 1.00 74.75 170 PRO A C 1
ATOM 1311 O O . PRO A 1 170 ? -6.681 3.730 -4.498 1.00 74.75 170 PRO A O 1
ATOM 1314 N N . PRO A 1 171 ? -8.308 5.101 -3.771 1.00 83.44 171 PRO A N 1
ATOM 1315 C CA . PRO A 1 171 ? -8.995 5.888 -2.749 1.00 83.44 171 PRO A CA 1
ATOM 1316 C C . PRO A 1 171 ? -9.584 4.972 -1.666 1.00 83.44 171 PRO A C 1
ATOM 1318 O O . PRO A 1 171 ? -10.257 3.991 -1.985 1.00 83.44 171 PRO A O 1
ATOM 1321 N N . TYR A 1 172 ? -9.328 5.297 -0.395 1.00 85.69 172 TYR A N 1
ATOM 1322 C CA . TYR A 1 172 ? -9.842 4.533 0.743 1.00 85.69 172 TYR A CA 1
ATOM 1323 C C . TYR A 1 172 ? -11.366 4.647 0.845 1.00 85.69 172 TYR A C 1
ATOM 1325 O O . TYR A 1 172 ? -11.948 5.682 0.526 1.00 85.69 172 TYR A O 1
ATOM 1333 N N . GLU A 1 173 ? -12.003 3.587 1.337 1.00 91.56 173 GLU A N 1
ATOM 1334 C CA . GLU A 1 173 ? -13.449 3.521 1.553 1.00 91.56 173 GLU A CA 1
ATOM 1335 C C . GLU A 1 173 ? -13.712 3.286 3.043 1.00 91.56 173 GLU A C 1
ATOM 1337 O O . GLU A 1 173 ? -13.904 2.151 3.487 1.00 91.56 173 GLU A O 1
ATOM 1342 N N . PHE A 1 174 ? -13.643 4.366 3.825 1.00 92.62 174 PHE A N 1
ATOM 1343 C CA . PHE A 1 174 ? -13.815 4.312 5.274 1.00 92.62 174 PHE A CA 1
ATOM 1344 C C . PHE A 1 174 ? -15.257 4.011 5.678 1.00 92.62 174 PHE A C 1
ATOM 1346 O O . PHE A 1 174 ? -16.207 4.521 5.089 1.00 92.62 174 PHE A O 1
ATOM 1353 N N . LEU A 1 175 ? -15.411 3.239 6.753 1.00 92.44 175 LEU A N 1
ATOM 1354 C CA . LEU A 1 175 ? -16.718 2.829 7.277 1.00 92.44 175 LEU A CA 1
ATOM 1355 C C . LEU A 1 175 ? -17.428 3.899 8.123 1.00 92.44 175 LEU A C 1
ATOM 1357 O O . LEU A 1 175 ? -18.514 3.647 8.635 1.00 92.44 175 LEU A O 1
ATOM 1361 N N . GLY A 1 176 ? -16.822 5.077 8.305 1.00 90.81 176 GLY A N 1
ATOM 1362 C CA . GLY A 1 176 ? -17.421 6.188 9.057 1.00 90.81 176 GLY A CA 1
ATOM 1363 C C . GLY A 1 176 ? -17.535 5.959 10.571 1.00 90.81 176 GLY A C 1
ATOM 1364 O O . GLY A 1 176 ? -18.159 6.761 11.260 1.00 90.81 176 GLY A O 1
ATOM 1365 N N . LEU A 1 177 ? -16.927 4.892 11.095 1.00 94.56 177 LEU A N 1
ATOM 1366 C CA . LEU A 1 177 ? -16.832 4.582 12.520 1.00 94.56 177 LEU A CA 1
ATOM 1367 C C . LEU A 1 177 ? -15.369 4.566 12.953 1.00 94.56 177 LEU A C 1
ATOM 1369 O O . LEU A 1 177 ? -14.483 4.196 12.176 1.00 94.56 177 LEU A O 1
ATOM 1373 N N . LYS A 1 178 ? -15.128 4.951 14.204 1.00 95.94 178 LYS A N 1
ATOM 1374 C CA . LYS A 1 178 ? -13.797 4.945 14.813 1.00 95.94 178 LYS A CA 1
ATOM 1375 C C . LYS A 1 178 ? -13.856 4.508 16.267 1.00 95.94 178 LYS A C 1
ATOM 1377 O O . LYS A 1 178 ? -14.821 4.822 16.961 1.00 95.94 178 LYS A O 1
ATOM 1382 N N . ALA A 1 179 ? -12.813 3.821 16.718 1.00 97.69 179 ALA A N 1
ATOM 1383 C CA . ALA A 1 179 ? -12.601 3.485 18.119 1.00 97.69 179 ALA A CA 1
ATOM 1384 C C . ALA A 1 179 ? -11.345 4.182 18.652 1.00 97.69 179 ALA A C 1
ATOM 1386 O O . ALA A 1 179 ? -10.347 4.285 17.941 1.00 97.69 179 ALA A O 1
ATOM 1387 N N . TYR A 1 180 ? -11.376 4.676 19.884 1.00 97.25 180 TYR A N 1
ATOM 1388 C CA . TYR A 1 180 ? -10.219 5.300 20.532 1.00 97.25 180 TYR A CA 1
ATOM 1389 C C . TYR A 1 180 ? -10.323 5.215 22.050 1.00 97.25 180 TYR A C 1
ATOM 1391 O O . TYR A 1 180 ? -11.401 4.982 22.596 1.00 97.25 180 TYR A O 1
ATOM 1399 N N . ARG A 1 181 ? -9.205 5.433 22.743 1.00 96.56 181 ARG A N 1
ATOM 1400 C CA . ARG A 1 181 ? -9.191 5.589 24.199 1.00 96.56 181 ARG A CA 1
ATOM 1401 C C . ARG A 1 181 ? -9.389 7.062 24.580 1.00 96.56 181 ARG A C 1
ATOM 1403 O O . ARG A 1 181 ? -8.655 7.937 24.121 1.00 96.56 181 ARG A O 1
ATOM 1410 N N . GLY A 1 182 ? -10.413 7.338 25.380 1.00 92.31 182 GLY A N 1
ATOM 1411 C CA . GLY A 1 182 ? -10.737 8.643 25.947 1.00 92.31 182 GLY A CA 1
ATOM 1412 C C . GLY A 1 182 ? -9.738 9.094 27.016 1.00 92.31 182 GLY A C 1
ATOM 1413 O O . GLY A 1 182 ? -8.905 8.322 27.493 1.00 92.31 182 GLY A O 1
ATOM 1414 N N . ARG A 1 183 ? -9.811 10.374 27.408 1.00 86.62 183 ARG A N 1
ATOM 1415 C CA . ARG A 1 183 ? -8.907 10.961 28.422 1.00 86.62 183 ARG A CA 1
ATOM 1416 C C . ARG A 1 183 ? -9.116 10.389 29.825 1.00 86.62 183 ARG A C 1
ATOM 1418 O O . ARG A 1 183 ? -8.193 10.412 30.628 1.00 86.62 183 ARG A O 1
ATOM 1425 N N . ASP A 1 184 ? -10.319 9.918 30.109 1.00 89.75 184 ASP A N 1
ATOM 1426 C CA . ASP A 1 184 ? -10.712 9.225 31.337 1.00 89.75 184 ASP A CA 1
ATOM 1427 C C . ASP A 1 184 ? -10.285 7.746 31.353 1.00 89.75 184 ASP A C 1
ATOM 1429 O O . ASP A 1 184 ? -10.476 7.050 32.348 1.00 89.75 184 ASP A O 1
ATOM 1433 N N . GLY A 1 185 ? -9.680 7.268 30.261 1.00 91.06 185 GLY A N 1
ATOM 1434 C CA . GLY A 1 185 ? -9.219 5.899 30.099 1.00 91.06 185 GLY A CA 1
ATOM 1435 C C . GLY A 1 185 ? -10.274 4.937 29.555 1.00 91.06 185 GLY A C 1
ATOM 1436 O O . GLY A 1 185 ? -9.915 3.787 29.299 1.00 91.06 185 GLY A O 1
ATOM 1437 N N . ALA A 1 186 ? -11.518 5.383 29.341 1.00 95.19 186 ALA A N 1
ATOM 1438 C CA . ALA A 1 186 ? -12.562 4.579 28.713 1.00 9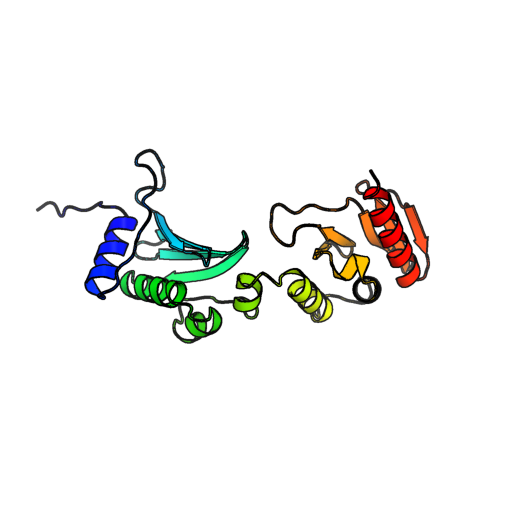5.19 186 ALA A CA 1
ATOM 1439 C C . ALA A 1 186 ? -12.291 4.390 27.212 1.00 95.19 186 ALA A C 1
ATOM 1441 O O . ALA A 1 186 ? -11.695 5.238 26.553 1.00 95.19 186 ALA A O 1
ATOM 1442 N N . HIS A 1 187 ? -12.748 3.282 26.649 1.00 97.81 187 HIS A N 1
ATOM 1443 C CA . HIS A 1 187 ? -12.758 3.027 25.215 1.00 97.81 187 HIS A CA 1
ATOM 1444 C C . HIS A 1 187 ? -14.068 3.535 24.618 1.00 97.81 187 HIS A C 1
ATOM 1446 O O . HIS A 1 187 ? -15.157 3.222 25.103 1.00 97.81 187 HIS A O 1
ATOM 1452 N N . VAL A 1 188 ? -13.952 4.322 23.555 1.00 97.69 188 VAL A N 1
ATOM 1453 C CA . VAL A 1 188 ? -15.064 5.010 22.905 1.00 97.69 188 VAL A CA 1
ATOM 1454 C C . VAL A 1 188 ? -15.179 4.536 21.467 1.00 97.69 188 VAL A C 1
ATOM 1456 O O . VAL A 1 188 ? -14.187 4.513 20.742 1.00 97.69 188 VAL A O 1
ATOM 1459 N N . VAL A 1 189 ? -16.398 4.209 21.043 1.00 97.75 189 VAL A N 1
ATOM 1460 C CA . VAL A 1 189 ? -16.769 4.078 19.631 1.00 97.75 189 VAL A CA 1
ATOM 1461 C C . VAL A 1 189 ? -17.580 5.300 19.248 1.00 97.75 189 VAL A C 1
ATOM 1463 O O . VAL A 1 189 ? -18.577 5.602 19.901 1.00 97.75 189 VAL A O 1
ATOM 1466 N N . ALA A 1 190 ? -17.180 5.981 18.180 1.00 96.31 190 ALA A N 1
ATOM 1467 C CA . ALA A 1 190 ? -17.833 7.194 17.705 1.00 96.31 190 ALA A CA 1
ATOM 1468 C C . ALA A 1 190 ? -18.115 7.143 16.201 1.00 96.31 190 ALA A C 1
ATOM 1470 O O . ALA A 1 190 ? -17.450 6.428 15.441 1.00 96.31 190 ALA A O 1
ATOM 1471 N N . GLY A 1 191 ? -19.096 7.943 15.786 1.00 93.00 191 GLY A N 1
ATOM 1472 C CA . GLY A 1 191 ? -19.355 8.242 14.383 1.00 93.00 191 GLY A CA 1
ATOM 1473 C C . GLY A 1 191 ? -18.289 9.147 13.760 1.00 93.00 191 GLY A C 1
ATOM 1474 O O . GLY A 1 191 ? -17.354 9.629 14.414 1.00 93.00 191 GLY A O 1
ATOM 1475 N N . GLN A 1 192 ? -18.431 9.404 12.461 1.00 85.00 192 GLN A N 1
ATOM 1476 C CA . GLN A 1 192 ? -17.529 10.285 11.720 1.00 85.00 192 GLN A CA 1
ATOM 1477 C C . GLN A 1 192 ? -17.496 11.701 12.315 1.00 85.00 192 GLN A C 1
ATOM 1479 O O . GLN A 1 192 ? -16.423 12.294 12.399 1.00 85.00 192 GLN A O 1
ATOM 1484 N N . ASP A 1 193 ? -18.640 12.177 12.799 1.00 89.00 193 ASP A N 1
ATOM 1485 C CA . ASP A 1 193 ? -18.887 13.465 13.456 1.00 89.00 193 ASP A CA 1
ATOM 1486 C C . ASP A 1 193 ? -18.375 13.559 14.905 1.00 89.00 193 ASP A C 1
ATOM 1488 O O . ASP A 1 193 ? -18.650 14.544 15.583 1.00 89.00 193 ASP A O 1
ATOM 1492 N N . ASP A 1 194 ? -17.620 12.558 15.376 1.00 88.44 194 ASP A N 1
ATOM 1493 C CA . ASP A 1 194 ? -17.097 12.489 16.746 1.00 88.44 194 ASP A CA 1
ATOM 1494 C C . ASP A 1 194 ? -18.174 12.342 17.833 1.00 88.44 194 ASP A C 1
ATOM 1496 O O . ASP A 1 194 ? -17.853 12.422 19.018 1.00 88.44 194 ASP A O 1
ATOM 1500 N N . VAL A 1 195 ? -19.425 12.046 17.464 1.00 92.00 195 VAL A N 1
ATOM 1501 C CA . VAL A 1 195 ? -20.481 11.744 18.436 1.00 92.00 195 VAL A CA 1
ATOM 1502 C C . VAL A 1 195 ? -20.254 10.339 19.014 1.00 92.00 195 VAL A C 1
ATOM 1504 O O . VAL A 1 195 ? -20.244 9.364 18.247 1.00 92.00 195 VAL A O 1
ATOM 1507 N N . PRO A 1 196 ? -20.073 10.194 20.345 1.00 95.31 196 PRO A N 1
ATOM 1508 C CA . PRO A 1 196 ? -19.934 8.890 20.981 1.00 95.31 196 PRO A CA 1
ATOM 1509 C C . PRO A 1 196 ? -21.203 8.054 20.806 1.00 95.31 196 PRO A C 1
ATOM 1511 O O . PRO A 1 196 ? -22.313 8.494 21.098 1.00 95.31 196 PRO A O 1
ATOM 1514 N N . LEU A 1 197 ? -21.027 6.824 20.337 1.00 96.31 197 LEU A N 1
ATOM 1515 C CA . LEU A 1 197 ? -22.079 5.817 20.198 1.00 96.31 197 LEU A CA 1
ATOM 1516 C C . LEU A 1 197 ? -22.020 4.789 21.333 1.00 96.31 197 LEU A C 1
ATOM 1518 O O . LEU A 1 197 ? -23.039 4.204 21.698 1.00 96.31 197 LEU A O 1
ATOM 1522 N N . LYS A 1 198 ? -20.821 4.556 21.877 1.00 96.44 198 LYS A N 1
ATOM 1523 C CA . LYS A 1 198 ? -20.571 3.650 22.997 1.00 96.44 198 LYS A CA 1
ATOM 1524 C C . LYS A 1 198 ? -19.333 4.102 23.757 1.00 96.44 198 LYS A C 1
ATOM 1526 O O . LYS A 1 198 ? -18.317 4.404 23.142 1.00 96.44 198 LYS A O 1
ATOM 1531 N N . GLU A 1 199 ? -19.415 4.054 25.079 1.00 97.25 199 GLU A N 1
ATOM 1532 C CA . GLU A 1 199 ? -18.279 4.184 25.990 1.00 97.25 199 GLU A CA 1
ATOM 1533 C C . GLU A 1 199 ? -18.252 2.953 26.905 1.00 97.25 199 GLU A C 1
ATOM 1535 O O . GLU A 1 199 ? -19.304 2.454 27.327 1.00 97.25 199 GLU A O 1
ATOM 1540 N N . THR A 1 200 ? -17.067 2.400 27.151 1.00 97.44 200 THR A N 1
ATOM 1541 C CA . THR A 1 200 ? -16.872 1.201 27.980 1.00 97.44 200 THR A CA 1
ATOM 1542 C C . THR A 1 200 ? -15.439 1.139 28.511 1.00 97.44 200 THR A C 1
ATOM 1544 O O . THR A 1 200 ? -14.517 1.573 27.826 1.00 97.44 200 THR A O 1
ATOM 1547 N N . PRO A 1 201 ? -15.190 0.586 29.709 1.00 95.69 201 PRO A N 1
ATOM 1548 C CA . PRO A 1 201 ? -13.825 0.347 30.167 1.00 95.69 201 PRO A CA 1
ATOM 1549 C C . PRO A 1 201 ? -13.076 -0.730 29.353 1.00 95.69 201 PRO A C 1
ATOM 1551 O O . PRO A 1 201 ? -11.849 -0.746 29.394 1.00 95.69 201 PRO A O 1
ATOM 1554 N N . SER A 1 202 ? -13.758 -1.603 28.596 1.00 97.38 202 SER A N 1
ATOM 1555 C CA . SER A 1 202 ? -13.139 -2.717 27.851 1.00 97.38 202 SER A CA 1
ATOM 1556 C C . SER A 1 202 ? -12.931 -2.396 26.368 1.00 97.38 202 SER A C 1
ATOM 1558 O O . SER A 1 202 ? -13.850 -1.965 25.669 1.00 97.38 202 SER A O 1
ATOM 1560 N N . ALA A 1 203 ? -11.723 -2.663 25.867 1.00 97.56 203 ALA A N 1
ATOM 1561 C CA . ALA A 1 203 ? -11.417 -2.548 24.444 1.00 97.56 203 ALA A CA 1
ATOM 1562 C C . ALA A 1 203 ? -12.201 -3.585 23.625 1.00 97.56 203 ALA A C 1
ATOM 1564 O O . ALA A 1 203 ? -12.741 -3.263 22.570 1.00 97.56 203 ALA A O 1
ATOM 1565 N N . GLU A 1 204 ? -12.321 -4.810 24.134 1.00 97.94 204 GLU A N 1
ATOM 1566 C CA . GLU A 1 204 ? -13.048 -5.911 23.503 1.00 97.94 204 GLU A CA 1
ATOM 1567 C C . GLU A 1 204 ? -14.532 -5.584 23.328 1.00 97.94 204 GLU A C 1
ATOM 1569 O O . GLU A 1 204 ? -15.094 -5.808 22.255 1.00 97.94 204 GLU A O 1
ATOM 1574 N N . GLU A 1 205 ? -15.168 -5.003 24.348 1.00 97.88 205 GLU A N 1
ATOM 1575 C CA . GLU A 1 205 ? -16.561 -4.560 24.251 1.00 97.88 205 GLU A CA 1
ATOM 1576 C C . GLU A 1 205 ? -16.739 -3.440 23.220 1.00 97.88 205 GLU A C 1
ATOM 1578 O O . GLU A 1 205 ? -17.693 -3.474 22.437 1.00 97.88 205 GLU A O 1
ATOM 1583 N N . ALA A 1 206 ? -15.829 -2.459 23.193 1.00 97.81 206 ALA A N 1
ATOM 1584 C CA . ALA A 1 206 ? -15.867 -1.372 22.217 1.00 97.81 206 ALA A CA 1
ATOM 1585 C C . ALA A 1 206 ? -15.734 -1.916 20.787 1.00 97.81 206 ALA A C 1
ATOM 1587 O O . ALA A 1 206 ? -16.527 -1.581 19.908 1.00 97.81 206 ALA A O 1
ATOM 1588 N N . ILE A 1 207 ? -14.771 -2.806 20.556 1.00 98.25 207 ILE A N 1
ATOM 1589 C CA . ILE A 1 207 ? -14.534 -3.420 19.250 1.00 98.25 207 ILE A CA 1
ATOM 1590 C C . ILE A 1 207 ? -15.695 -4.318 18.818 1.00 98.25 207 ILE A C 1
ATOM 1592 O O . ILE A 1 207 ? -16.130 -4.227 17.671 1.00 98.25 207 ILE A O 1
ATOM 1596 N N . SER A 1 208 ? -16.235 -5.140 19.718 1.00 97.56 208 SER A N 1
ATOM 1597 C CA . SER A 1 208 ? -17.388 -5.995 19.418 1.00 97.56 208 SER A CA 1
ATOM 1598 C C . SER A 1 208 ? -18.610 -5.166 19.001 1.00 97.56 208 SER A C 1
ATOM 1600 O O . SER A 1 208 ? -19.272 -5.487 18.010 1.00 97.56 208 SER A O 1
ATOM 1602 N N . PHE A 1 209 ? -18.855 -4.042 19.689 1.00 97.56 209 PHE A N 1
ATOM 1603 C CA . PHE A 1 209 ? -19.892 -3.080 19.312 1.00 97.56 209 PHE A CA 1
ATOM 1604 C C . PHE A 1 209 ? -19.609 -2.423 17.953 1.00 97.56 209 PHE A C 1
ATOM 1606 O O . PHE A 1 209 ? -20.498 -2.324 17.111 1.00 97.56 209 PHE A O 1
ATOM 1613 N N . LEU A 1 210 ? -18.372 -1.990 17.695 1.00 96.56 210 LEU A N 1
ATOM 1614 C CA . LEU A 1 210 ? -17.994 -1.414 16.402 1.00 96.56 210 LEU A CA 1
ATOM 1615 C C . LEU A 1 210 ? -18.234 -2.416 15.259 1.00 96.56 210 LEU A C 1
ATOM 1617 O O . LEU A 1 210 ? -18.794 -2.048 14.224 1.00 96.56 210 LEU A O 1
ATOM 1621 N N . ALA A 1 211 ? -17.856 -3.680 15.453 1.00 95.62 211 ALA A N 1
ATOM 1622 C CA . ALA A 1 211 ? -18.032 -4.736 14.464 1.00 95.62 211 ALA A CA 1
ATOM 1623 C C . ALA A 1 211 ? -19.514 -5.014 14.160 1.00 95.62 211 ALA A C 1
ATOM 1625 O O . ALA A 1 211 ? -19.873 -5.149 12.989 1.00 95.62 211 ALA A O 1
ATOM 1626 N N . SER A 1 212 ? -20.389 -5.027 15.175 1.00 94.75 212 SER A N 1
ATOM 1627 C CA . SER A 1 212 ? -21.829 -5.234 14.957 1.00 94.75 212 SER A CA 1
ATOM 1628 C C . SER A 1 212 ? -22.456 -4.097 14.142 1.00 94.75 212 SER A C 1
ATOM 1630 O O . SER A 1 212 ? -23.225 -4.345 13.214 1.00 94.75 212 SER A O 1
ATOM 1632 N N . ARG A 1 213 ? -22.061 -2.844 14.405 1.00 92.06 213 ARG A N 1
ATOM 1633 C CA . ARG A 1 213 ? -22.545 -1.669 13.659 1.00 92.06 213 ARG A CA 1
ATOM 1634 C C . ARG A 1 213 ? -22.131 -1.697 12.187 1.00 92.06 213 ARG A C 1
ATOM 1636 O O . ARG A 1 213 ? -22.893 -1.264 11.322 1.00 92.06 213 ARG A O 1
ATOM 1643 N N . ILE A 1 214 ? -20.948 -2.234 11.887 1.00 86.12 214 ILE A N 1
ATOM 1644 C CA . ILE A 1 214 ? -20.496 -2.423 10.503 1.00 86.12 214 ILE A CA 1
ATOM 1645 C C . ILE A 1 214 ? -21.355 -3.466 9.785 1.00 86.12 214 ILE A C 1
ATOM 1647 O O . ILE A 1 214 ? -21.707 -3.252 8.626 1.00 86.12 214 ILE A O 1
ATOM 1651 N N . GLU A 1 215 ? -21.720 -4.571 10.435 1.00 81.25 215 GLU A N 1
ATOM 1652 C CA . GLU A 1 215 ? -22.580 -5.595 9.824 1.00 81.25 215 GLU A CA 1
ATOM 1653 C C . GLU A 1 215 ? -23.996 -5.086 9.553 1.00 81.25 215 GLU A C 1
ATOM 1655 O O . GLU A 1 215 ? -24.533 -5.311 8.468 1.00 81.25 215 GLU A O 1
ATOM 1660 N N . GLU A 1 216 ? -24.570 -4.327 10.485 1.00 78.62 216 GLU A N 1
ATOM 1661 C CA . GLU A 1 216 ? -25.881 -3.692 10.314 1.00 78.62 216 GLU A CA 1
ATOM 1662 C C . GLU A 1 216 ? -25.900 -2.752 9.099 1.00 78.62 216 GLU A C 1
ATOM 1664 O O . GLU A 1 216 ? -26.846 -2.772 8.318 1.00 78.62 216 GLU A O 1
ATOM 1669 N N . SER A 1 217 ? -24.815 -2.002 8.867 1.00 67.25 217 SER A N 1
ATOM 1670 C CA . SER A 1 217 ? -24.678 -1.116 7.698 1.00 67.25 217 SER A CA 1
ATOM 1671 C C . SER A 1 217 ? -24.511 -1.844 6.354 1.00 67.25 217 SER A C 1
ATOM 1673 O O . SER A 1 217 ? -24.531 -1.206 5.303 1.00 67.25 217 SER A O 1
ATOM 1675 N N . ARG A 1 218 ? -24.299 -3.170 6.371 1.00 62.44 218 ARG A N 1
ATOM 1676 C CA . ARG A 1 218 ? -24.172 -4.020 5.172 1.00 62.44 218 ARG A CA 1
ATOM 1677 C C . ARG A 1 218 ? -25.476 -4.720 4.787 1.00 62.44 218 ARG A C 1
ATOM 1679 O O . ARG A 1 218 ? -25.501 -5.354 3.733 1.00 62.44 218 ARG A O 1
ATOM 1686 N N . SER A 1 219 ? -26.515 -4.650 5.619 1.00 37.88 219 SER A N 1
ATOM 1687 C CA . SER A 1 219 ? -27.824 -5.212 5.278 1.00 37.88 219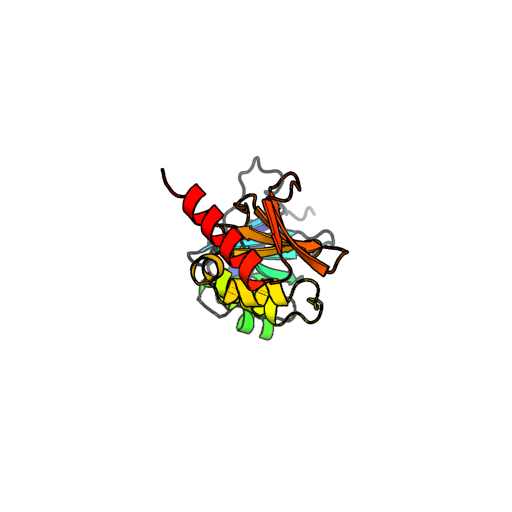 SER A CA 1
ATOM 1688 C C . SER A 1 219 ? -28.569 -4.248 4.338 1.00 37.88 219 SER A C 1
ATOM 1690 O O . SER A 1 219 ? -28.566 -3.050 4.620 1.00 37.88 219 SER A O 1
ATOM 1692 N N . PRO A 1 220 ? -29.117 -4.740 3.209 1.00 39.53 220 PRO A N 1
ATOM 1693 C CA . PRO A 1 220 ? -29.728 -3.918 2.160 1.00 39.53 220 PRO A CA 1
ATOM 1694 C C . PRO A 1 220 ? -30.990 -3.174 2.607 1.00 39.53 220 PRO A C 1
ATOM 1696 O O . PRO A 1 220 ? -31.706 -3.690 3.496 1.00 39.53 220 PRO A O 1
#